Protein AF-A0A2W4HRE5-F1 (afdb_monomer_lite)

Sequence (353 aa):
MSEAAKERLEEARAALARGDTQQAIVELSAAIELEPSIDALLIRAEAVFSTGNVDEALSDVDKAEGLYDADPKSSSILWERIDDARNRYNLAKNPDPGPPIKQTISVLLPIQLSDPADIFIRVNKRRELQSDGKTLLRKHGTVIYDMEILDRNPVWADSIIELTRGTRANFHADFVRNHTQFFHLQAPNKEFVQQTRNQYEVASQLLHTLDPLMRAVNAPIALFRNSNQVNACEEIFNCAAEETPANVCAAFCKIYNDEENACLFSVGMHALGYADAQIPYELLPVEVAHDVLYEFHEFQCLALTWNIGDSMQFSSKISNQTYLLNLYHCGRFETPGEARFNQFGLWIFEGPA

Structure (mmCIF, N/CA/C/O backbone):
data_AF-A0A2W4HRE5-F1
#
_entry.id   AF-A0A2W4HRE5-F1
#
loop_
_atom_site.group_PDB
_atom_site.id
_atom_site.type_symbol
_atom_site.label_atom_id
_atom_site.label_alt_id
_atom_site.label_comp_id
_atom_site.label_asym_id
_atom_site.label_entity_id
_atom_site.label_seq_id
_atom_site.pdbx_PDB_ins_code
_atom_site.Cartn_x
_atom_site.Cartn_y
_atom_site.Cartn_z
_atom_site.occupancy
_atom_site.B_iso_or_equiv
_atom_site.auth_seq_id
_atom_site.auth_comp_id
_atom_site.auth_asym_id
_atom_site.auth_atom_id
_atom_site.pdbx_PDB_model_num
ATOM 1 N N . MET A 1 1 ? -23.713 -5.017 38.396 1.00 76.94 1 MET A N 1
ATOM 2 C CA . MET A 1 1 ? -24.752 -5.603 37.531 1.00 76.94 1 MET A CA 1
ATOM 3 C C . MET A 1 1 ? -25.717 -6.437 38.351 1.00 76.94 1 MET A C 1
ATOM 5 O O . MET A 1 1 ? -25.279 -7.355 39.045 1.00 76.94 1 MET A O 1
ATOM 9 N N . SER A 1 2 ? -27.006 -6.116 38.261 1.00 90.81 2 SER A N 1
ATOM 10 C CA . SER A 1 2 ? -28.135 -6.890 38.767 1.00 90.81 2 SER A CA 1
ATOM 11 C C . SER A 1 2 ? -28.205 -8.256 38.081 1.00 90.81 2 SER A C 1
ATOM 13 O O . SER A 1 2 ? -27.709 -8.421 36.967 1.00 90.81 2 SER A O 1
ATOM 15 N N . GLU A 1 3 ? -28.820 -9.245 38.732 1.00 92.19 3 GLU A N 1
ATOM 16 C CA . GLU A 1 3 ? -28.947 -10.591 38.149 1.00 92.19 3 GLU A CA 1
ATOM 17 C C . GLU A 1 3 ? -29.719 -10.583 36.825 1.00 92.19 3 GLU A C 1
ATOM 19 O O . GLU A 1 3 ? -29.288 -11.215 35.868 1.00 92.19 3 GLU A O 1
ATOM 24 N N . ALA A 1 4 ? -30.772 -9.767 36.718 1.00 93.19 4 ALA A N 1
ATOM 25 C CA . ALA A 1 4 ? -31.509 -9.601 35.467 1.00 93.19 4 ALA A CA 1
ATOM 26 C C . ALA A 1 4 ? -30.632 -9.011 34.344 1.00 93.19 4 ALA A C 1
ATOM 28 O O . ALA A 1 4 ? -30.723 -9.445 33.200 1.00 93.19 4 ALA A O 1
ATOM 29 N N . ALA A 1 5 ? -29.752 -8.051 34.654 1.00 92.94 5 ALA A N 1
ATOM 30 C CA . ALA A 1 5 ? -28.838 -7.484 33.660 1.00 92.94 5 ALA A CA 1
ATOM 31 C C . ALA A 1 5 ? -27.760 -8.491 33.219 1.00 92.94 5 ALA A C 1
ATOM 33 O O . ALA A 1 5 ? -27.376 -8.510 32.051 1.00 92.94 5 ALA A O 1
ATOM 34 N N . LYS A 1 6 ? -27.275 -9.340 34.137 1.00 93.12 6 LYS A N 1
ATOM 35 C CA . LYS A 1 6 ? -26.313 -10.406 33.810 1.00 93.12 6 LYS A CA 1
ATOM 36 C C . LYS A 1 6 ? -26.931 -11.479 32.919 1.00 93.12 6 LYS A C 1
ATOM 38 O O . LYS A 1 6 ? -26.290 -11.890 31.963 1.00 93.12 6 LYS A O 1
ATOM 43 N N . GLU A 1 7 ? -28.160 -11.902 33.210 1.00 95.88 7 GLU A N 1
ATOM 44 C CA . GLU A 1 7 ? -28.880 -12.895 32.403 1.00 95.88 7 GLU A CA 1
ATOM 45 C C . GLU A 1 7 ? -28.999 -12.432 30.945 1.00 95.88 7 GLU A C 1
ATOM 47 O O . GLU A 1 7 ? -28.579 -13.139 30.032 1.00 95.88 7 GLU A O 1
ATOM 52 N N . ARG A 1 8 ? -29.429 -11.183 30.739 1.00 96.88 8 ARG A N 1
ATOM 53 C CA . ARG A 1 8 ? -29.509 -10.558 29.410 1.00 96.88 8 ARG A CA 1
ATOM 54 C C . ARG A 1 8 ? -28.154 -10.469 28.707 1.00 96.88 8 ARG A C 1
ATOM 56 O O . ARG A 1 8 ? -28.054 -10.717 27.507 1.00 96.88 8 ARG A O 1
ATOM 63 N N . LEU A 1 9 ? -27.090 -10.149 29.445 1.00 94.19 9 LEU A N 1
ATOM 64 C CA . LEU A 1 9 ? -25.735 -10.113 28.893 1.00 94.19 9 LEU A CA 1
ATOM 65 C C . LEU A 1 9 ? -25.267 -11.502 28.423 1.00 94.19 9 LEU A C 1
ATOM 67 O O . LEU A 1 9 ? -24.645 -11.613 27.366 1.00 94.19 9 LEU A O 1
ATOM 71 N N . GLU A 1 10 ? -25.572 -12.560 29.171 1.00 95.06 10 GLU A N 1
ATOM 72 C CA . GLU A 1 10 ? -25.239 -13.933 28.776 1.00 95.06 10 GLU A CA 1
ATOM 73 C C . GLU A 1 10 ? -26.065 -14.402 27.569 1.00 95.06 10 GLU A C 1
ATOM 75 O O . GLU A 1 10 ? -25.518 -15.002 26.639 1.00 95.06 10 GLU A O 1
ATOM 80 N N . GLU A 1 11 ? -27.356 -14.063 27.513 1.00 94.81 11 GLU A N 1
ATOM 81 C CA . GLU A 1 11 ? -28.208 -14.327 26.345 1.00 94.81 11 GLU A CA 1
ATOM 82 C C . GLU A 1 11 ? -27.676 -13.634 25.085 1.00 94.81 11 GLU A C 1
ATOM 84 O O . GLU A 1 11 ? -27.594 -14.258 24.020 1.00 94.81 11 GLU A O 1
ATOM 89 N N . ALA A 1 12 ? -27.228 -12.382 25.214 1.00 95.75 12 ALA A N 1
ATOM 90 C CA . ALA A 1 12 ? -26.581 -11.655 24.133 1.00 95.75 12 ALA A CA 1
ATOM 91 C C . ALA A 1 12 ? -25.300 -12.337 23.642 1.00 95.75 12 ALA A C 1
ATOM 93 O O . ALA A 1 12 ? -25.118 -12.517 22.437 1.00 95.75 12 ALA A O 1
ATOM 94 N N . ARG A 1 13 ? -24.409 -12.752 24.554 1.00 92.56 13 ARG A N 1
ATOM 95 C CA . ARG A 1 13 ? -23.177 -13.477 24.191 1.00 92.56 13 ARG A CA 1
ATOM 96 C C . ARG A 1 13 ? -23.498 -14.782 23.468 1.00 92.56 13 ARG A C 1
ATOM 98 O O . ARG A 1 13 ? -22.856 -15.107 22.470 1.00 92.56 13 ARG A O 1
ATOM 105 N N . ALA A 1 14 ? -24.518 -15.504 23.928 1.00 91.81 14 ALA A N 1
ATOM 106 C CA . ALA A 1 14 ? -24.975 -16.723 23.278 1.00 91.81 14 ALA A CA 1
ATOM 107 C C . ALA A 1 14 ? -25.557 -16.450 21.879 1.00 91.81 14 ALA A C 1
ATOM 109 O O . ALA A 1 14 ? -25.349 -17.253 20.969 1.00 91.81 14 ALA A O 1
ATOM 110 N N . ALA A 1 15 ? -26.264 -15.333 21.685 1.00 85.62 15 ALA A N 1
ATOM 111 C CA . ALA A 1 15 ? -26.749 -14.902 20.376 1.00 85.62 15 ALA A CA 1
ATOM 112 C C . ALA A 1 15 ? -25.595 -14.545 19.422 1.00 85.62 15 ALA A C 1
ATOM 114 O O . ALA A 1 15 ? -25.569 -15.052 18.299 1.00 85.62 15 ALA A O 1
ATOM 115 N N . LEU A 1 16 ? -24.584 -13.800 19.888 1.00 82.56 16 LEU A N 1
ATOM 116 C CA . LEU A 1 16 ? -23.369 -13.510 19.110 1.00 82.56 16 LEU A CA 1
ATOM 117 C C . LEU A 1 16 ? -22.625 -14.786 18.704 1.00 82.56 16 LEU A C 1
ATOM 119 O O . LEU A 1 16 ? -22.223 -14.918 17.552 1.00 82.56 16 LEU A O 1
ATOM 123 N N . ALA A 1 17 ? -22.505 -15.765 19.605 1.00 86.69 17 ALA A N 1
ATOM 124 C CA . ALA A 1 17 ? -21.879 -17.054 19.300 1.00 86.69 17 ALA A CA 1
ATOM 125 C C . ALA A 1 17 ? -22.632 -17.857 18.221 1.00 86.69 17 ALA A C 1
ATOM 127 O O . ALA A 1 17 ? -22.038 -18.695 17.545 1.00 86.69 17 ALA A O 1
ATOM 128 N N . ARG A 1 18 ? -23.935 -17.599 18.042 1.00 88.44 18 ARG A N 1
ATOM 129 C CA . ARG A 1 18 ? -24.757 -18.170 16.961 1.00 88.44 18 ARG A CA 1
ATOM 130 C C . ARG A 1 18 ? -24.755 -17.322 15.682 1.00 88.44 18 ARG A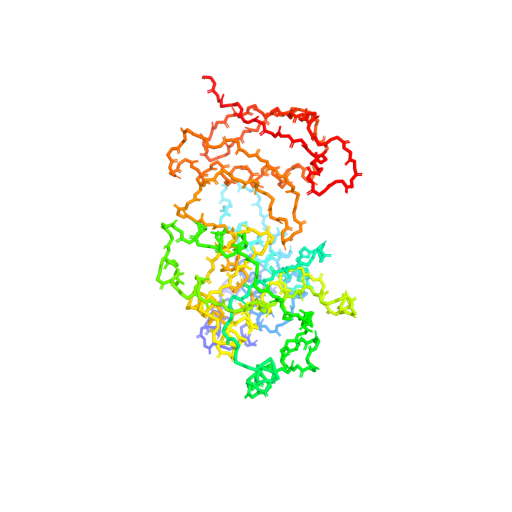 C 1
ATOM 132 O O . ARG A 1 18 ? -25.369 -17.737 14.704 1.00 88.44 18 ARG A O 1
ATOM 139 N N . GLY A 1 19 ? -24.095 -16.163 15.682 1.00 84.31 19 GL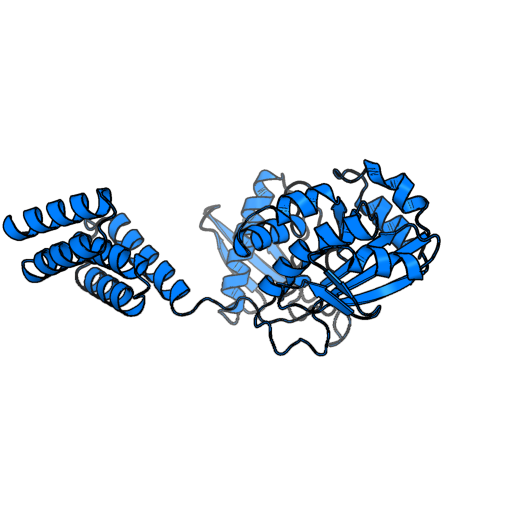Y A N 1
ATOM 140 C CA . GLY A 1 19 ? -24.123 -15.195 14.582 1.00 84.31 19 GLY A CA 1
ATOM 141 C C . GLY A 1 19 ? -25.421 -14.385 14.491 1.00 84.31 19 GLY A C 1
ATOM 142 O O . GLY A 1 19 ? -25.656 -13.723 13.485 1.00 84.31 19 GLY A O 1
ATOM 143 N N . ASP A 1 20 ? -26.274 -14.430 15.518 1.00 91.75 20 ASP A N 1
ATOM 144 C CA . ASP A 1 20 ? -27.523 -13.668 15.570 1.00 91.75 20 ASP A CA 1
ATOM 145 C C . ASP A 1 20 ? -27.273 -12.274 16.163 1.00 91.75 20 ASP A C 1
ATOM 147 O O . ASP A 1 20 ? -27.604 -11.973 17.314 1.00 91.75 20 ASP A O 1
ATOM 151 N N . THR A 1 21 ? -26.616 -11.426 15.370 1.00 86.31 21 THR A N 1
ATOM 152 C CA . THR A 1 21 ? -26.215 -10.072 15.777 1.00 86.31 21 THR A CA 1
ATOM 153 C C . THR A 1 21 ? -27.416 -9.206 16.164 1.00 86.31 21 THR A C 1
ATOM 155 O O . THR A 1 21 ? -27.324 -8.418 17.102 1.00 86.31 21 THR A O 1
ATOM 158 N N . GLN A 1 22 ? -28.564 -9.366 15.498 1.00 93.75 22 GLN A N 1
ATOM 159 C CA . GLN A 1 22 ? -29.746 -8.553 15.787 1.00 93.75 22 GLN A CA 1
ATOM 160 C C . GLN A 1 22 ? -30.359 -8.913 17.143 1.00 93.75 22 GLN A C 1
ATOM 162 O O . GLN A 1 22 ? -30.666 -8.010 17.924 1.00 93.75 22 GLN A O 1
ATOM 167 N N . GLN A 1 23 ? -30.495 -10.209 17.452 1.00 92.88 23 GLN A N 1
ATOM 168 C CA . GLN A 1 23 ? -30.954 -10.635 18.774 1.00 92.88 23 GLN A CA 1
ATOM 169 C C . GLN A 1 23 ? -29.965 -10.206 19.860 1.00 92.88 23 GLN A C 1
ATOM 171 O O . GLN A 1 23 ? -30.381 -9.734 20.916 1.00 92.88 23 GLN A O 1
ATOM 176 N N . ALA A 1 24 ? -28.659 -10.301 19.596 1.00 95.81 24 ALA A N 1
ATOM 177 C CA . ALA A 1 24 ? -27.647 -9.839 20.538 1.00 95.81 24 ALA A CA 1
ATOM 178 C C . ALA A 1 24 ? -27.799 -8.350 20.879 1.00 95.81 24 ALA A C 1
ATOM 180 O O . ALA A 1 24 ? -27.762 -7.993 22.052 1.00 95.81 24 ALA A O 1
ATOM 181 N N . ILE A 1 25 ? -28.021 -7.482 19.884 1.00 97.56 25 ILE A N 1
ATOM 182 C CA . ILE A 1 25 ? -28.236 -6.042 20.104 1.00 97.56 25 ILE A CA 1
ATOM 183 C C . ILE A 1 25 ? -29.472 -5.791 20.980 1.00 97.56 25 ILE A C 1
ATOM 185 O O . ILE A 1 25 ? -29.431 -4.916 21.850 1.00 97.56 25 ILE A O 1
ATOM 189 N N . VAL A 1 26 ? -30.553 -6.558 20.787 1.00 97.62 26 VAL A N 1
ATOM 190 C CA . VAL A 1 26 ? -31.774 -6.460 21.607 1.00 97.62 26 VAL A CA 1
ATOM 191 C C . VAL A 1 26 ? -31.473 -6.803 23.064 1.00 97.62 26 VAL A C 1
ATOM 193 O O . VAL A 1 26 ? -31.770 -6.002 23.952 1.00 97.62 26 VAL A O 1
ATOM 196 N N . GLU A 1 27 ? -30.833 -7.945 23.315 1.00 97.69 27 GLU A N 1
ATOM 197 C CA . GLU A 1 27 ? -30.520 -8.376 24.681 1.00 97.69 27 GLU A CA 1
ATOM 198 C C . GLU A 1 27 ? -29.497 -7.457 25.364 1.00 97.69 27 GLU A C 1
ATOM 200 O O . GLU A 1 27 ? -29.646 -7.123 26.539 1.00 97.69 27 GLU A O 1
ATOM 205 N N . LEU A 1 28 ? -28.503 -6.950 24.625 1.00 97.75 28 LEU A N 1
ATOM 206 C CA . LEU A 1 28 ? -27.542 -5.969 25.143 1.00 97.75 28 LEU A CA 1
ATOM 207 C C . LEU A 1 28 ? -28.220 -4.655 25.510 1.00 97.75 28 LEU A C 1
ATOM 209 O O . LEU A 1 28 ? -27.901 -4.071 26.541 1.00 97.75 28 LEU A O 1
ATOM 213 N N . SER A 1 29 ? -29.168 -4.196 24.694 1.00 98.00 29 SER A N 1
ATOM 214 C CA . SER A 1 29 ? -29.931 -2.981 24.987 1.00 98.00 29 SER A CA 1
ATOM 215 C C . SER A 1 29 ? -30.748 -3.142 26.265 1.00 98.00 29 SER A C 1
ATOM 217 O O . SER A 1 29 ? -30.684 -2.270 27.128 1.00 98.00 29 SER A O 1
ATOM 219 N N . ALA A 1 30 ? -31.413 -4.288 26.445 1.00 97.25 30 ALA A N 1
ATOM 220 C CA . ALA A 1 30 ? -32.120 -4.604 27.684 1.00 97.25 30 ALA A CA 1
ATOM 221 C C . ALA A 1 30 ? -31.168 -4.685 28.895 1.00 97.25 30 ALA A C 1
ATOM 223 O O . ALA A 1 30 ? -31.484 -4.167 29.966 1.00 97.25 30 ALA A O 1
ATOM 224 N N . ALA A 1 31 ? -29.982 -5.285 28.737 1.00 97.44 31 ALA A N 1
ATOM 225 C CA . ALA A 1 31 ? -28.971 -5.341 29.794 1.00 97.44 31 ALA A CA 1
ATOM 226 C C . ALA A 1 31 ? -28.494 -3.938 30.212 1.00 97.44 31 ALA A C 1
ATOM 228 O O . ALA A 1 31 ? -28.406 -3.652 31.406 1.00 97.44 31 ALA A O 1
ATOM 229 N N . ILE A 1 32 ? -28.231 -3.059 29.238 1.00 97.44 32 ILE A N 1
ATOM 230 C CA . ILE A 1 32 ? -27.789 -1.673 29.455 1.00 97.44 32 ILE A CA 1
ATOM 231 C C . ILE A 1 32 ? -28.894 -0.830 30.105 1.00 97.44 32 ILE A C 1
ATOM 233 O O . ILE A 1 32 ? -28.592 -0.025 30.981 1.00 97.44 32 ILE A O 1
ATOM 237 N N . GLU A 1 33 ? -30.161 -1.007 29.714 1.00 96.81 33 GLU A N 1
ATOM 238 C CA . GLU A 1 33 ? -31.301 -0.318 30.340 1.00 96.81 33 GLU A CA 1
ATOM 239 C C . GLU A 1 33 ? -31.484 -0.706 31.812 1.00 96.81 33 GLU A C 1
ATOM 241 O O . GLU A 1 33 ? -31.824 0.143 32.637 1.00 96.81 33 GLU A O 1
ATOM 246 N N . LEU A 1 34 ? -31.248 -1.979 32.148 1.00 96.81 34 LEU A N 1
ATOM 247 C CA . LEU A 1 34 ? -31.323 -2.473 33.523 1.00 96.81 34 LEU A CA 1
ATOM 248 C C . LEU A 1 34 ? -30.155 -1.970 34.373 1.00 96.81 34 LEU A C 1
ATOM 250 O O . LEU A 1 34 ? -30.364 -1.475 35.481 1.00 96.81 34 LEU A O 1
ATOM 254 N N . GLU A 1 35 ? -28.927 -2.138 33.886 1.00 95.19 35 GLU A N 1
ATOM 255 C CA . GLU A 1 35 ? -27.733 -1.596 34.523 1.00 95.19 35 GLU A CA 1
ATOM 256 C C . GLU A 1 35 ? -26.598 -1.434 33.499 1.00 95.19 35 GLU A C 1
ATOM 258 O O . GLU A 1 35 ? -26.015 -2.435 33.063 1.00 95.19 35 GLU A O 1
ATOM 263 N N . PRO A 1 36 ? -26.229 -0.190 33.142 1.00 94.69 36 PRO A N 1
ATOM 264 C CA . PRO A 1 36 ? -25.113 0.063 32.245 1.00 94.69 36 PRO A CA 1
ATOM 265 C C . PRO A 1 36 ? -23.808 -0.519 32.794 1.00 94.69 36 PRO A C 1
ATOM 267 O O . PRO A 1 36 ? -23.468 -0.345 33.964 1.00 94.69 36 PRO A O 1
ATOM 270 N N . SER A 1 37 ? -23.045 -1.181 31.930 1.00 93.50 37 SER A N 1
ATOM 271 C CA . SER A 1 37 ? -21.691 -1.632 32.241 1.00 93.50 37 SER A CA 1
ATOM 272 C C . SER A 1 37 ? -20.786 -1.435 31.036 1.00 93.50 37 SER A C 1
ATOM 274 O O . SER A 1 37 ? -21.246 -1.516 29.895 1.00 93.50 37 SER A O 1
ATOM 276 N N . ILE A 1 38 ? -19.494 -1.214 31.293 1.00 92.44 38 ILE A N 1
ATOM 277 C CA . ILE A 1 38 ? -18.471 -1.081 30.246 1.00 92.44 38 ILE A CA 1
ATOM 278 C C . ILE A 1 38 ? -18.518 -2.290 29.305 1.00 92.44 38 ILE A C 1
ATOM 280 O O . ILE A 1 38 ? -18.512 -2.131 28.090 1.00 92.44 38 ILE A O 1
ATOM 284 N N . ASP A 1 39 ? -18.640 -3.500 29.854 1.00 91.56 39 ASP A N 1
ATOM 285 C CA . ASP A 1 39 ? -18.677 -4.726 29.058 1.00 91.56 39 ASP A CA 1
ATOM 286 C C . ASP A 1 39 ? -19.904 -4.803 28.143 1.00 91.56 39 ASP A C 1
ATOM 288 O O . ASP A 1 39 ? -19.751 -5.071 26.954 1.00 91.56 39 ASP A O 1
ATOM 292 N N . ALA A 1 40 ? -21.110 -4.540 28.660 1.00 93.62 40 ALA A N 1
ATOM 293 C CA . ALA A 1 40 ? -22.323 -4.571 27.842 1.00 93.62 40 ALA A CA 1
ATOM 294 C C . ALA A 1 40 ? -22.295 -3.497 26.741 1.00 93.62 40 ALA A C 1
ATOM 296 O O . ALA A 1 40 ? -22.679 -3.774 25.605 1.00 93.62 40 ALA A O 1
ATOM 297 N N . LEU A 1 41 ? -21.792 -2.300 27.059 1.00 97.31 41 LEU A N 1
ATOM 298 C CA . LEU A 1 41 ? -21.645 -1.201 26.104 1.00 97.31 41 LEU A CA 1
ATOM 299 C C . LEU A 1 41 ? -20.640 -1.532 24.998 1.00 97.31 41 LEU A C 1
ATOM 301 O O . LEU A 1 41 ? -20.973 -1.381 23.829 1.00 97.31 41 LEU A O 1
ATOM 305 N N . LEU A 1 42 ? -19.455 -2.051 25.335 1.00 94.31 42 LEU A N 1
ATOM 306 C CA . LEU A 1 42 ? -18.446 -2.420 24.336 1.00 94.31 42 LEU A CA 1
ATOM 307 C C . LEU A 1 42 ? -18.892 -3.592 23.454 1.00 94.31 42 LEU A C 1
ATOM 309 O O . LEU A 1 42 ? -18.640 -3.589 22.252 1.00 94.31 42 LEU A O 1
ATOM 313 N N . ILE A 1 43 ? -19.578 -4.589 24.020 1.00 94.00 43 ILE A N 1
ATOM 314 C CA . ILE A 1 43 ? -20.100 -5.719 23.236 1.00 94.00 43 ILE A CA 1
ATOM 315 C C . ILE A 1 43 ? -21.202 -5.243 22.285 1.00 94.00 43 ILE A C 1
ATOM 317 O O . ILE A 1 43 ? -21.259 -5.699 21.142 1.00 94.00 43 ILE A O 1
ATOM 321 N N . ARG A 1 44 ? -22.056 -4.307 22.722 1.00 97.00 44 ARG A N 1
ATOM 322 C CA . ARG A 1 44 ? -23.074 -3.723 21.844 1.00 97.00 44 ARG A CA 1
ATOM 323 C C . ARG A 1 44 ? -22.453 -2.853 20.769 1.00 97.00 44 ARG A C 1
ATOM 325 O O . ARG A 1 44 ? -22.854 -2.987 19.620 1.00 97.00 44 ARG A O 1
ATOM 332 N N . ALA A 1 45 ? -21.456 -2.045 21.114 1.00 95.69 45 ALA A N 1
ATOM 333 C CA . ALA A 1 45 ? -20.726 -1.235 20.154 1.00 95.69 45 ALA A CA 1
ATOM 334 C C . ALA A 1 45 ? -20.132 -2.100 19.031 1.00 95.69 45 ALA A C 1
ATOM 336 O O . ALA A 1 45 ? -20.329 -1.792 17.860 1.00 95.69 45 ALA A O 1
ATOM 337 N N . GLU A 1 46 ? -19.523 -3.242 19.365 1.00 89.56 46 GLU A N 1
ATOM 338 C CA . GLU A 1 46 ? -18.991 -4.185 18.373 1.00 89.56 46 GLU A CA 1
ATOM 339 C C . GLU A 1 46 ? -20.098 -4.819 17.513 1.00 89.56 46 GLU A C 1
ATOM 341 O O . GLU A 1 46 ? -19.990 -4.878 16.286 1.00 89.56 46 GLU A O 1
ATOM 346 N N . ALA A 1 47 ? -21.198 -5.256 18.138 1.00 85.50 47 ALA A N 1
ATOM 347 C CA . ALA A 1 47 ? -22.332 -5.840 17.426 1.00 85.50 47 ALA A CA 1
ATOM 348 C C . ALA A 1 47 ? -22.963 -4.832 16.449 1.00 85.50 47 ALA A C 1
ATOM 350 O O . ALA A 1 47 ? -23.174 -5.149 15.280 1.00 85.50 47 ALA A O 1
ATOM 351 N N . VAL A 1 48 ? -23.200 -3.600 16.895 1.00 92.00 48 VAL A N 1
ATOM 352 C CA . VAL A 1 48 ? -23.754 -2.503 16.092 1.00 92.00 48 VAL A CA 1
ATOM 353 C C . VAL A 1 48 ? -22.783 -2.086 14.984 1.00 92.00 48 VAL A C 1
ATOM 355 O O . VAL A 1 48 ? -23.202 -1.929 13.833 1.00 92.00 48 VAL A O 1
ATOM 358 N N . PHE A 1 49 ? -21.484 -1.996 15.278 1.00 87.81 49 PHE A N 1
ATOM 359 C CA . PHE A 1 49 ? -20.447 -1.719 14.285 1.00 87.81 49 PHE A CA 1
ATOM 360 C C . PHE A 1 49 ? -20.459 -2.745 13.146 1.00 87.81 49 PHE A C 1
ATOM 362 O O . PHE A 1 49 ? -20.431 -2.362 11.976 1.00 87.81 49 PHE A O 1
ATOM 369 N N . SER A 1 50 ? -20.613 -4.037 13.464 1.00 83.56 50 SER A N 1
ATOM 370 C CA . SER A 1 50 ? -20.695 -5.108 12.458 1.00 83.56 50 SER A CA 1
ATOM 371 C C . SER A 1 50 ? -21.910 -4.998 11.521 1.00 83.56 50 SER A C 1
ATOM 373 O O . SER A 1 50 ? -21.902 -5.566 10.430 1.00 83.56 50 SER A O 1
ATOM 375 N N . THR A 1 51 ? -22.935 -4.225 11.905 1.00 82.06 51 THR A N 1
ATOM 376 C CA . THR A 1 51 ? -24.103 -3.913 11.059 1.00 82.06 51 THR A CA 1
ATOM 377 C C . THR A 1 51 ? -23.925 -2.649 10.207 1.00 82.06 51 THR A C 1
ATOM 379 O O . THR A 1 51 ? -24.815 -2.304 9.433 1.00 82.06 51 THR A O 1
ATOM 382 N N . GLY A 1 52 ? -22.784 -1.960 10.324 1.00 82.56 52 GLY A N 1
ATOM 383 C CA . GLY A 1 52 ? -22.461 -0.732 9.589 1.00 82.56 52 GLY A CA 1
ATOM 384 C C . GLY A 1 52 ? -22.901 0.570 10.271 1.00 82.56 52 GLY A C 1
ATOM 385 O O . GLY A 1 52 ? -22.648 1.649 9.737 1.00 82.56 52 GLY A O 1
ATOM 386 N N . ASN A 1 53 ? -23.518 0.505 11.454 1.00 91.25 53 ASN A N 1
ATOM 387 C CA . ASN A 1 53 ? -23.987 1.679 12.199 1.00 91.25 53 ASN A CA 1
ATOM 388 C C . ASN A 1 53 ? -22.873 2.279 13.078 1.00 91.25 53 ASN A C 1
ATOM 390 O O . ASN A 1 53 ? -22.902 2.209 14.305 1.00 91.25 53 ASN A O 1
ATOM 394 N N . VAL A 1 54 ? -21.865 2.878 12.442 1.00 88.56 54 VAL A N 1
ATOM 395 C CA . VAL A 1 54 ? -20.645 3.362 13.121 1.00 88.56 54 VAL A CA 1
ATOM 396 C C . VAL A 1 54 ? -20.921 4.461 14.159 1.00 88.56 54 VAL A C 1
ATOM 398 O O . VAL A 1 54 ? -20.296 4.479 15.217 1.00 88.56 54 VAL A O 1
ATOM 401 N N . ASP A 1 55 ? -21.874 5.360 13.897 1.00 94.56 55 ASP A N 1
ATOM 402 C CA . ASP A 1 55 ? -22.226 6.445 14.826 1.00 94.56 55 ASP A CA 1
ATOM 403 C C . ASP A 1 55 ? -22.808 5.931 16.146 1.00 94.56 55 ASP A C 1
ATOM 405 O O . ASP A 1 55 ? -22.491 6.443 17.220 1.00 94.56 55 ASP A O 1
ATOM 409 N N . GLU A 1 56 ? -23.647 4.901 16.070 1.00 93.88 56 GLU A N 1
ATOM 410 C CA . GLU A 1 56 ? -24.253 4.290 17.249 1.00 93.88 56 GLU A CA 1
ATOM 411 C C . GLU A 1 56 ? -23.217 3.478 18.039 1.00 93.88 56 GLU A C 1
ATOM 413 O O . GLU A 1 56 ? -23.178 3.571 19.266 1.00 93.88 56 GLU A O 1
ATOM 418 N N . ALA A 1 57 ? -22.303 2.787 17.348 1.00 95.06 57 ALA A N 1
ATOM 419 C CA . ALA A 1 57 ? -21.175 2.112 17.986 1.00 95.06 57 ALA A CA 1
ATOM 420 C C . ALA A 1 57 ? -20.270 3.091 18.758 1.00 95.06 57 ALA A C 1
ATOM 422 O O . ALA A 1 57 ? -19.955 2.849 19.922 1.00 95.06 57 ALA A O 1
ATOM 423 N N . LEU A 1 58 ? -19.908 4.233 18.159 1.00 95.12 58 LEU A N 1
ATOM 424 C CA . LEU A 1 58 ? -19.137 5.284 18.841 1.00 95.12 58 LEU A CA 1
ATOM 425 C C . LEU A 1 58 ? -19.882 5.857 20.052 1.00 95.12 58 LEU A C 1
ATOM 427 O O . LEU A 1 58 ? -19.270 6.058 21.098 1.00 95.12 58 LEU A O 1
ATOM 431 N N . SER A 1 59 ? -21.201 6.050 19.951 1.00 97.00 59 SER A N 1
ATOM 432 C CA . SER A 1 59 ? -22.006 6.520 21.085 1.00 97.00 59 SER A CA 1
ATOM 433 C C . SER A 1 59 ? -21.930 5.576 22.288 1.00 97.00 59 SER A C 1
ATOM 435 O O . SER A 1 59 ? -21.944 6.032 23.432 1.00 97.00 59 SER A O 1
ATOM 437 N N . ASP A 1 60 ? -21.850 4.268 22.056 1.00 97.62 60 ASP A N 1
ATOM 438 C CA . ASP A 1 60 ? -21.717 3.288 23.131 1.00 97.62 60 ASP A CA 1
ATOM 439 C C . ASP A 1 60 ? -20.306 3.227 23.714 1.00 97.62 60 ASP A C 1
ATOM 441 O O . ASP A 1 60 ? -20.168 3.066 24.928 1.00 97.62 60 ASP A O 1
ATOM 445 N N . VAL A 1 61 ? -19.274 3.447 22.896 1.00 95.06 61 VAL A N 1
ATOM 446 C CA . VAL A 1 61 ? -17.897 3.627 23.382 1.00 95.06 61 VAL A CA 1
ATOM 447 C C . VAL A 1 61 ? -17.785 4.871 24.271 1.00 95.06 61 VAL A C 1
ATOM 449 O O . VAL A 1 61 ? -17.188 4.798 25.342 1.00 95.06 61 VAL A O 1
ATOM 452 N N . ASP A 1 62 ? -18.430 5.981 23.903 1.00 96.50 62 ASP A N 1
ATOM 453 C CA . ASP A 1 62 ? -18.441 7.211 24.710 1.00 96.50 62 ASP A CA 1
ATOM 454 C C . ASP A 1 62 ? -19.146 7.013 26.060 1.00 96.50 62 ASP A C 1
ATOM 456 O O . ASP A 1 62 ? -18.692 7.500 27.097 1.00 96.50 62 ASP A O 1
ATOM 460 N N . LYS A 1 63 ? -20.241 6.245 26.081 1.00 96.12 63 LYS A N 1
ATOM 461 C CA . LYS A 1 63 ? -20.890 5.849 27.340 1.00 96.12 63 LYS A CA 1
ATOM 462 C C . LYS A 1 63 ? -19.996 4.931 28.171 1.00 96.12 63 LYS A C 1
ATOM 464 O O . LYS A 1 63 ? -19.994 5.057 29.392 1.00 96.12 63 LYS A O 1
ATOM 469 N N . ALA A 1 64 ? -19.264 4.010 27.539 1.00 94.44 64 ALA A N 1
ATOM 470 C CA . ALA A 1 64 ? -18.358 3.099 28.235 1.00 94.44 64 ALA A CA 1
ATOM 471 C C . ALA A 1 64 ? -17.206 3.866 28.900 1.00 94.44 64 ALA A C 1
ATOM 473 O O . ALA A 1 64 ? -16.903 3.611 30.063 1.00 94.44 64 ALA A O 1
ATOM 474 N N . GLU A 1 65 ? -16.635 4.855 28.208 1.00 93.31 65 GLU A N 1
ATOM 475 C CA . GLU A 1 65 ? -15.666 5.789 28.789 1.00 93.31 65 GLU A CA 1
ATOM 476 C C . GLU A 1 65 ? -16.269 6.590 29.947 1.00 93.31 65 GLU A C 1
ATOM 478 O O . GLU A 1 65 ? -15.639 6.722 30.989 1.00 93.31 65 GLU A O 1
ATOM 483 N N . GLY A 1 66 ? -17.509 7.070 29.818 1.00 91.94 66 GLY A N 1
ATOM 484 C CA . GLY A 1 66 ? -18.184 7.788 30.903 1.00 91.94 66 GLY A CA 1
ATOM 485 C C . GLY A 1 66 ? -18.392 6.958 32.179 1.00 91.94 66 GLY A C 1
ATOM 486 O O . GLY A 1 66 ? -18.541 7.531 33.257 1.00 91.94 66 GLY A O 1
ATOM 487 N N . LEU A 1 67 ? -18.398 5.623 32.074 1.00 89.81 67 LEU A N 1
ATOM 488 C CA . LEU A 1 67 ? -18.448 4.696 33.214 1.00 89.81 67 LEU A CA 1
ATOM 489 C C . LEU A 1 67 ? -17.061 4.280 33.722 1.00 89.81 67 LEU A C 1
ATOM 491 O O . LEU A 1 67 ? -16.972 3.622 34.760 1.00 89.81 67 LEU A O 1
ATOM 495 N N . TYR A 1 68 ? -15.995 4.607 32.994 1.00 85.88 68 TYR A N 1
ATOM 496 C CA . TYR A 1 68 ? -14.636 4.261 33.374 1.00 85.88 68 TYR A CA 1
ATOM 497 C C . TYR A 1 68 ? -14.159 5.172 34.509 1.00 85.88 68 TYR A C 1
ATOM 499 O O . TYR A 1 68 ? -13.991 6.378 34.337 1.00 85.88 68 TYR A O 1
ATOM 507 N N . ASP A 1 69 ? -13.926 4.581 35.680 1.00 78.81 69 ASP A N 1
ATOM 508 C CA . ASP A 1 69 ? -13.251 5.254 36.788 1.00 78.81 69 ASP A CA 1
ATOM 509 C C . ASP A 1 69 ? -11.742 5.001 36.685 1.00 78.81 69 ASP A C 1
ATOM 511 O O . ASP A 1 69 ? -11.307 3.855 36.556 1.00 78.81 69 ASP A O 1
ATOM 515 N N . ALA A 1 70 ? -10.943 6.066 36.750 1.00 62.31 70 ALA A N 1
ATOM 516 C CA . ALA A 1 70 ? -9.484 6.033 36.627 1.00 62.31 70 ALA A CA 1
ATOM 517 C C . ALA A 1 70 ? -8.774 5.608 37.933 1.00 62.31 70 ALA A C 1
ATOM 519 O O . ALA A 1 70 ? -7.602 5.930 38.144 1.00 62.31 70 ALA A O 1
ATOM 520 N N . ASP A 1 71 ? -9.475 4.904 38.828 1.00 58.88 71 ASP A N 1
ATOM 521 C CA . ASP A 1 71 ? -8.896 4.283 40.022 1.00 58.88 71 ASP A CA 1
ATOM 522 C C . ASP A 1 71 ? -7.795 3.286 39.592 1.00 58.88 71 ASP A C 1
ATOM 524 O O . ASP A 1 71 ? -8.045 2.468 38.709 1.00 58.88 71 ASP A O 1
ATOM 528 N N . PRO A 1 72 ? -6.594 3.270 40.202 1.00 52.88 72 PRO A N 1
ATOM 529 C CA . PRO A 1 72 ? -5.512 2.334 39.859 1.00 52.88 72 PRO A CA 1
ATOM 530 C C . PRO A 1 72 ? -5.857 0.831 39.904 1.00 52.88 72 PRO A C 1
ATOM 532 O O . PRO A 1 72 ? -5.047 0.005 39.484 1.00 52.88 72 PRO A O 1
ATOM 535 N N . LYS A 1 73 ? -7.023 0.450 40.446 1.00 53.84 73 LYS A N 1
ATOM 536 C CA . LYS A 1 73 ? -7.577 -0.918 40.396 1.00 53.84 73 LYS A CA 1
ATOM 537 C C . LYS A 1 73 ? -8.440 -1.194 39.161 1.00 53.84 73 LYS A C 1
ATOM 539 O O . LYS A 1 73 ? -8.671 -2.362 38.844 1.00 53.84 73 LYS A O 1
ATOM 544 N N . SER A 1 74 ? -8.933 -0.152 38.501 1.00 54.38 74 SER A N 1
ATOM 545 C CA . SER A 1 74 ? -9.584 -0.228 37.200 1.00 54.38 74 SER A CA 1
ATOM 546 C C . SER A 1 74 ? -8.519 -0.620 36.178 1.00 54.38 74 SER A C 1
ATOM 548 O O . SER A 1 74 ? -7.476 0.018 36.051 1.00 54.38 74 SER A O 1
ATOM 550 N N . SER A 1 75 ? -8.712 -1.781 35.559 1.00 61.00 75 SER A N 1
ATOM 551 C CA . SER A 1 75 ? -7.681 -2.458 34.774 1.00 61.00 75 SER A CA 1
ATOM 552 C C . SER A 1 75 ? -7.277 -1.625 33.555 1.00 61.00 75 SER A C 1
ATOM 554 O O . SER A 1 75 ? -8.152 -1.227 32.786 1.00 61.00 75 SER A O 1
ATOM 556 N N . SER A 1 76 ? -5.969 -1.448 33.320 1.00 66.12 76 SER A N 1
ATOM 557 C CA . SER A 1 76 ? -5.419 -0.862 32.080 1.00 66.12 76 SER A CA 1
ATOM 558 C C . SER A 1 76 ? -6.026 -1.487 30.815 1.00 66.12 76 SER A C 1
ATOM 560 O O . SER A 1 76 ? -6.243 -0.802 29.824 1.00 66.12 76 SER A O 1
ATOM 562 N N . ILE A 1 77 ? -6.415 -2.762 30.904 1.00 73.06 77 ILE A N 1
ATOM 563 C CA . ILE A 1 77 ? -7.059 -3.547 29.847 1.00 73.06 77 ILE A CA 1
ATOM 564 C C . ILE A 1 77 ? -8.434 -2.981 29.451 1.00 73.06 77 ILE A C 1
ATOM 566 O O . ILE A 1 77 ? -8.825 -3.062 28.290 1.00 73.06 77 ILE A O 1
ATOM 570 N N . LEU A 1 78 ? -9.214 -2.429 30.390 1.00 78.56 78 LEU A N 1
ATOM 571 C CA . LEU A 1 78 ? -10.531 -1.859 30.070 1.00 78.56 78 LEU A CA 1
ATOM 572 C C . LEU A 1 78 ? -10.394 -0.547 29.302 1.00 78.56 78 LEU A C 1
ATOM 574 O O . LEU A 1 78 ? -11.122 -0.343 28.334 1.00 78.56 78 LEU A O 1
ATOM 578 N N . TRP A 1 79 ? -9.442 0.297 29.702 1.00 81.50 79 TRP A N 1
ATOM 579 C CA . TRP A 1 79 ? -9.116 1.506 28.955 1.00 81.50 79 TRP A CA 1
ATOM 580 C C . TRP A 1 79 ? -8.597 1.172 27.554 1.00 81.50 79 TRP A C 1
ATOM 582 O O . TRP A 1 79 ? -9.100 1.725 26.584 1.00 81.50 79 TRP A O 1
ATOM 592 N N . GLU A 1 80 ? -7.688 0.201 27.432 1.00 78.38 80 GLU A N 1
ATOM 593 C CA . GLU A 1 80 ? -7.194 -0.280 26.133 1.00 78.38 80 GLU A CA 1
ATOM 594 C C . GLU A 1 80 ? -8.334 -0.756 25.221 1.00 78.38 80 GLU A C 1
ATOM 596 O O . GLU A 1 80 ? -8.339 -0.445 24.036 1.00 78.38 80 GLU A O 1
ATOM 601 N N . ARG A 1 81 ? -9.343 -1.456 25.759 1.00 83.44 81 ARG A N 1
ATOM 602 C CA . ARG A 1 81 ? -10.515 -1.887 24.975 1.00 83.44 81 ARG A CA 1
ATOM 603 C C . ARG A 1 81 ? -11.400 -0.723 24.525 1.00 83.44 81 ARG A C 1
ATOM 605 O O . ARG A 1 81 ? -11.940 -0.778 23.423 1.00 83.44 81 ARG A O 1
ATOM 612 N N . ILE A 1 82 ? -11.590 0.286 25.377 1.00 85.12 82 ILE A N 1
ATOM 613 C CA . ILE A 1 82 ? -12.361 1.495 25.044 1.00 85.12 82 ILE A CA 1
ATOM 614 C C . ILE A 1 82 ? -11.632 2.289 23.954 1.00 85.12 82 ILE A C 1
ATOM 616 O O . ILE A 1 82 ? -12.248 2.658 22.954 1.00 85.12 82 ILE A O 1
ATOM 620 N N . ASP A 1 83 ? -10.327 2.503 24.122 1.00 81.62 83 ASP A N 1
ATOM 621 C CA . ASP A 1 83 ? -9.493 3.250 23.181 1.00 81.62 83 ASP A CA 1
ATOM 622 C C . ASP A 1 83 ? -9.356 2.522 21.833 1.00 81.62 83 ASP A C 1
ATOM 624 O O . ASP A 1 83 ? -9.562 3.130 20.783 1.00 81.62 83 ASP A O 1
ATOM 628 N N . ASP A 1 84 ? -9.129 1.202 21.836 1.00 73.44 84 ASP A N 1
ATOM 629 C CA . ASP A 1 84 ? -9.106 0.380 20.618 1.00 73.44 84 ASP A CA 1
ATOM 630 C C . ASP A 1 84 ? -10.427 0.476 19.841 1.00 73.44 84 ASP A C 1
ATOM 632 O O . ASP A 1 84 ? -10.428 0.787 18.648 1.00 73.44 84 ASP A O 1
ATOM 636 N N . ALA A 1 85 ? -11.563 0.268 20.515 1.00 73.94 85 ALA A N 1
ATOM 637 C CA . ALA A 1 85 ? -12.876 0.364 19.883 1.00 73.94 85 ALA A CA 1
ATOM 638 C C . ALA A 1 85 ? -13.114 1.767 19.300 1.00 73.94 85 ALA A C 1
ATOM 640 O O . ALA A 1 85 ? -13.527 1.901 18.146 1.00 73.94 85 ALA A O 1
ATOM 641 N N . ARG A 1 86 ? -12.782 2.823 20.055 1.00 86.50 86 ARG A N 1
ATOM 642 C CA . ARG A 1 86 ? -12.883 4.213 19.593 1.00 86.50 86 ARG A CA 1
ATOM 643 C C . ARG A 1 86 ? -12.050 4.456 18.342 1.00 86.50 86 ARG A C 1
ATOM 645 O O . ARG A 1 86 ? -12.558 5.031 17.379 1.00 86.50 86 ARG A O 1
ATOM 652 N N . ASN A 1 87 ? -10.793 4.028 18.350 1.00 67.44 87 ASN A N 1
ATOM 653 C CA . ASN A 1 87 ? -9.875 4.216 17.234 1.00 67.44 87 ASN A CA 1
ATOM 654 C C . ASN A 1 87 ? -10.363 3.461 15.991 1.00 67.44 87 ASN A C 1
ATOM 656 O O . ASN A 1 87 ? -10.465 4.064 14.919 1.00 67.44 87 ASN A O 1
ATOM 660 N N . ARG A 1 88 ? -10.767 2.189 16.133 1.00 77.06 88 ARG A N 1
ATOM 661 C CA . ARG A 1 88 ? -11.327 1.385 15.032 1.00 77.06 88 ARG A CA 1
ATOM 662 C C . ARG A 1 88 ? -12.564 2.033 14.413 1.00 77.06 88 ARG A C 1
ATOM 664 O O . ARG A 1 88 ? -12.665 2.123 13.189 1.00 77.06 88 ARG A O 1
ATOM 671 N N . TYR A 1 89 ? -13.500 2.507 15.229 1.00 83.88 89 TYR A N 1
ATOM 672 C CA . TYR A 1 89 ? -14.754 3.064 14.719 1.00 83.88 89 TYR A CA 1
ATOM 673 C C . TYR A 1 89 ? -14.575 4.481 14.160 1.00 83.88 89 TYR A C 1
ATOM 675 O O . TYR A 1 89 ? -15.173 4.808 13.136 1.00 83.88 89 TYR A O 1
ATOM 683 N N . ASN A 1 90 ? -13.709 5.311 14.751 1.00 75.81 90 ASN A N 1
ATOM 684 C CA . ASN A 1 90 ? -13.358 6.615 14.181 1.00 75.81 90 ASN A CA 1
ATOM 685 C C . ASN A 1 90 ? -12.658 6.474 12.828 1.00 75.81 90 ASN A C 1
ATOM 687 O O . ASN A 1 90 ? -12.975 7.234 11.914 1.00 75.81 90 ASN A O 1
ATOM 691 N N . LEU A 1 91 ? -11.783 5.474 12.675 1.00 60.34 91 LEU A N 1
ATOM 692 C CA . LEU A 1 91 ? -11.175 5.137 11.390 1.00 60.34 91 LEU A CA 1
ATOM 693 C C . LEU A 1 91 ? -12.225 4.667 10.376 1.00 60.34 91 LEU A C 1
ATOM 695 O O . LEU A 1 91 ? -12.157 5.028 9.213 1.00 60.34 91 LEU A O 1
ATOM 699 N N . ALA A 1 92 ? -13.232 3.897 10.783 1.00 69.12 92 ALA A N 1
ATOM 700 C CA . ALA A 1 92 ? -14.307 3.505 9.872 1.00 69.12 92 ALA A CA 1
ATOM 701 C C . ALA A 1 92 ? -15.222 4.681 9.475 1.00 69.12 92 ALA A C 1
ATOM 703 O O . ALA A 1 92 ? -15.701 4.739 8.343 1.00 69.12 92 ALA A O 1
ATOM 704 N N . LYS A 1 93 ? -15.468 5.620 10.398 1.00 79.06 93 LYS A N 1
ATOM 705 C CA . LYS A 1 93 ? -16.311 6.809 10.184 1.00 79.06 93 LYS A CA 1
ATOM 706 C C . LYS A 1 93 ? -15.630 7.849 9.302 1.00 79.06 93 LYS A C 1
ATOM 708 O O . LYS A 1 93 ? -16.254 8.428 8.418 1.00 79.06 93 LYS A O 1
ATOM 713 N N . ASN A 1 94 ? -14.353 8.080 9.564 1.00 66.19 94 ASN A N 1
ATOM 714 C CA . ASN A 1 94 ? -13.489 8.973 8.817 1.00 66.19 94 ASN A CA 1
ATOM 715 C C . ASN A 1 94 ? -12.269 8.153 8.402 1.00 66.19 94 ASN A C 1
ATOM 717 O O . ASN A 1 94 ? -11.235 8.271 9.064 1.00 66.19 94 ASN A O 1
ATOM 721 N N . PRO A 1 95 ? -12.381 7.300 7.362 1.00 57.06 95 PRO A N 1
ATOM 722 C CA . PRO A 1 95 ? -11.221 6.589 6.851 1.00 57.06 95 PRO A CA 1
ATOM 723 C C . PRO A 1 95 ? -10.178 7.641 6.549 1.00 57.06 95 PRO A C 1
ATOM 725 O O . PRO A 1 95 ? -10.434 8.543 5.744 1.00 57.06 95 PRO A O 1
ATOM 728 N N . ASP A 1 96 ? -9.056 7.569 7.273 1.00 50.81 96 ASP A N 1
ATOM 729 C CA . ASP A 1 96 ? -7.892 8.381 6.971 1.00 50.81 96 ASP A CA 1
ATOM 730 C C . ASP A 1 96 ? -7.693 8.220 5.469 1.00 50.81 96 ASP A C 1
ATOM 732 O O . ASP A 1 96 ? -7.532 7.082 5.004 1.00 50.81 96 ASP A O 1
ATOM 736 N N . PRO A 1 97 ? -7.810 9.305 4.678 1.00 53.59 97 PRO A N 1
ATOM 737 C CA . PRO A 1 97 ? -7.597 9.173 3.263 1.00 53.59 97 PRO A CA 1
ATOM 738 C C . PRO A 1 97 ? -6.217 8.567 3.049 1.00 53.59 97 PRO A C 1
ATOM 740 O O . PRO A 1 97 ? -6.083 7.854 2.087 1.00 53.59 97 PRO A O 1
ATOM 743 N N . GLY A 1 98 ? -5.238 8.717 3.938 1.00 51.50 98 GLY A N 1
ATOM 744 C CA . GLY A 1 98 ? -3.840 8.444 3.666 1.00 51.50 98 GLY A CA 1
ATOM 745 C C . GLY A 1 98 ? -3.176 9.724 3.156 1.00 51.50 98 GLY A C 1
ATOM 746 O O . GLY A 1 98 ? -3.851 10.728 2.898 1.00 51.50 98 GLY A O 1
ATOM 747 N N . PRO A 1 99 ? -1.844 9.735 3.000 1.00 50.41 99 PRO A N 1
ATOM 748 C CA . PRO A 1 99 ? -1.115 10.934 2.639 1.00 50.41 99 PRO A CA 1
ATOM 749 C C . PRO A 1 99 ? -1.603 11.450 1.281 1.00 50.41 99 PRO A C 1
ATOM 751 O O . PRO A 1 99 ? -1.841 10.649 0.370 1.00 50.41 99 PRO A O 1
ATOM 754 N N . PRO A 1 100 ? -1.745 12.777 1.112 1.00 55.97 100 PRO A N 1
ATOM 755 C CA . PRO A 1 100 ? -2.148 13.343 -0.165 1.00 55.97 100 PRO A CA 1
ATOM 756 C C . PRO A 1 100 ? -1.134 12.962 -1.243 1.00 55.97 100 PRO A C 1
ATOM 758 O O . PRO A 1 100 ? 0.050 12.763 -0.964 1.00 55.97 100 PRO A O 1
ATOM 761 N N . ILE A 1 101 ? -1.591 12.895 -2.490 1.00 63.72 101 ILE A N 1
ATOM 762 C CA . ILE A 1 101 ? -0.707 12.620 -3.622 1.00 63.72 101 ILE A CA 1
ATOM 763 C C . ILE A 1 101 ? 0.269 13.785 -3.759 1.00 63.72 101 ILE A C 1
ATOM 765 O O . ILE A 1 101 ? -0.121 14.893 -4.128 1.00 63.72 101 ILE A O 1
ATOM 769 N N . LYS A 1 102 ? 1.543 13.541 -3.457 1.00 59.66 102 LYS A N 1
ATOM 770 C CA . LYS A 1 102 ? 2.601 14.557 -3.558 1.00 59.66 102 LYS A CA 1
ATOM 771 C C . LYS A 1 102 ? 3.550 14.308 -4.720 1.00 59.66 102 LYS A C 1
ATOM 773 O O . LYS A 1 102 ? 4.270 15.224 -5.106 1.00 59.66 102 LYS A O 1
ATOM 778 N N . GLN A 1 103 ? 3.550 13.107 -5.301 1.00 64.81 103 GLN A N 1
ATOM 779 C CA . GLN A 1 103 ? 4.424 12.812 -6.432 1.00 64.81 103 GLN A CA 1
ATOM 780 C C . GLN A 1 103 ? 3.920 11.711 -7.351 1.00 64.81 103 GLN A C 1
ATOM 782 O O . GLN A 1 103 ? 2.972 10.984 -7.057 1.00 64.81 103 GLN A O 1
ATOM 787 N N . THR A 1 104 ? 4.685 11.535 -8.423 1.00 74.44 104 THR A N 1
ATOM 788 C CA . THR A 1 104 ? 4.559 10.402 -9.321 1.00 74.44 104 THR A CA 1
ATOM 789 C C . THR A 1 104 ? 5.477 9.250 -8.909 1.00 74.44 104 THR A C 1
ATOM 791 O O . THR A 1 104 ? 6.652 9.448 -8.588 1.00 74.44 104 THR A O 1
ATOM 794 N N . ILE A 1 105 ? 4.939 8.034 -8.940 1.00 76.38 105 ILE A N 1
ATOM 795 C CA . ILE A 1 105 ? 5.695 6.786 -8.870 1.00 76.38 105 ILE A CA 1
ATOM 796 C C . ILE A 1 105 ? 6.085 6.404 -10.295 1.00 76.38 105 ILE A C 1
ATOM 798 O O . ILE A 1 105 ? 5.246 6.402 -11.196 1.00 76.38 105 ILE A O 1
ATOM 802 N N . SER A 1 106 ? 7.363 6.101 -10.498 1.00 84.75 106 SER A N 1
ATOM 803 C CA . SER A 1 106 ? 7.960 5.859 -11.809 1.00 84.75 106 SER A CA 1
ATOM 804 C C . SER A 1 106 ? 8.635 4.490 -1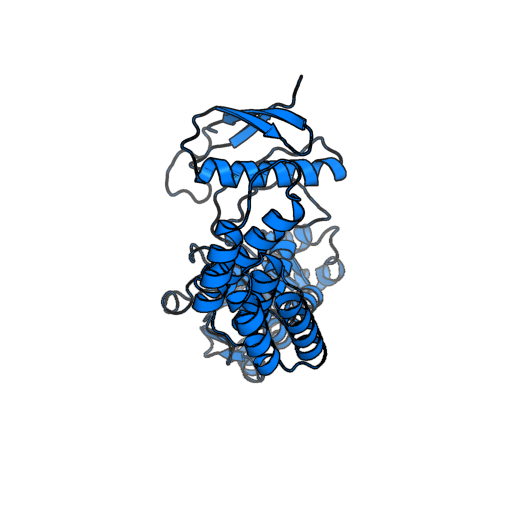1.840 1.00 84.75 106 SER A C 1
ATOM 806 O O . SER A 1 106 ? 9.540 4.226 -11.044 1.00 84.75 106 SER A O 1
ATOM 808 N N . VAL A 1 107 ? 8.201 3.625 -12.758 1.00 89.06 107 VAL A N 1
ATOM 809 C CA . VAL A 1 107 ? 8.663 2.236 -12.877 1.00 89.06 107 VAL A CA 1
ATOM 810 C C . VAL A 1 107 ? 9.237 1.983 -14.266 1.00 89.06 107 VAL A C 1
ATOM 812 O O . VAL A 1 107 ? 8.592 2.282 -15.269 1.00 89.06 107 VAL A O 1
ATOM 815 N N . LEU A 1 108 ? 10.440 1.414 -14.331 1.00 90.50 108 LEU A N 1
ATOM 816 C CA . LEU A 1 108 ? 11.063 0.945 -15.567 1.00 90.50 108 LEU A CA 1
ATOM 817 C C . LEU A 1 108 ? 11.065 -0.578 -15.609 1.00 90.50 108 LEU A C 1
ATOM 819 O O . LEU A 1 108 ? 11.561 -1.233 -14.694 1.00 90.50 108 LEU A O 1
ATOM 823 N N . LEU A 1 109 ? 10.564 -1.136 -16.704 1.00 94.38 109 LEU A N 1
ATOM 824 C CA . LEU A 1 109 ? 10.602 -2.565 -16.980 1.00 94.38 109 LEU A CA 1
ATOM 825 C C . LEU A 1 109 ? 11.553 -2.799 -18.159 1.00 94.38 109 LEU A C 1
ATOM 827 O O . LEU A 1 109 ? 11.247 -2.347 -19.266 1.00 94.38 109 LEU A O 1
ATOM 831 N N . PRO A 1 110 ? 12.704 -3.469 -17.984 1.00 93.44 110 PRO A N 1
ATOM 832 C CA . PRO A 1 110 ? 13.485 -3.915 -19.128 1.00 93.44 110 PRO A CA 1
ATOM 833 C C . PRO A 1 110 ? 12.654 -4.922 -19.927 1.00 93.44 110 PRO A C 1
ATOM 835 O O . PRO A 1 110 ? 12.088 -5.864 -19.368 1.00 93.44 110 PRO A O 1
ATOM 838 N N . ILE A 1 111 ? 12.572 -4.716 -21.238 1.00 93.94 111 ILE A N 1
ATOM 839 C CA . ILE A 1 111 ? 11.777 -5.541 -22.148 1.00 93.94 111 ILE A CA 1
ATOM 840 C C . ILE A 1 111 ? 12.577 -5.915 -23.392 1.00 93.94 111 ILE A C 1
ATOM 842 O O . ILE A 1 111 ? 13.472 -5.195 -23.843 1.00 93.94 111 ILE A O 1
ATOM 846 N N . GLN A 1 112 ? 12.201 -7.051 -23.972 1.00 91.00 112 GLN A N 1
ATOM 847 C CA . GLN A 1 112 ? 12.651 -7.467 -25.292 1.00 91.00 112 GLN A CA 1
ATOM 848 C C . GLN A 1 112 ? 11.536 -7.174 -26.300 1.00 91.00 112 GLN A C 1
ATOM 850 O O . GLN A 1 112 ? 10.466 -7.788 -26.242 1.00 91.00 112 GLN A O 1
ATOM 855 N N . LEU A 1 113 ? 11.774 -6.254 -27.233 1.00 83.75 113 LEU A N 1
ATOM 856 C CA . LEU A 1 113 ? 10.852 -5.974 -28.333 1.00 83.75 113 LEU A CA 1
ATOM 857 C C . LEU A 1 113 ? 11.449 -6.432 -29.654 1.00 83.75 113 LEU A C 1
ATOM 859 O O . LEU A 1 113 ? 12.547 -6.040 -30.037 1.00 83.75 113 LEU A O 1
ATOM 863 N N . SER A 1 114 ? 10.668 -7.223 -30.379 1.00 80.12 114 SER A N 1
ATOM 864 C CA . SER A 1 114 ? 10.875 -7.441 -31.812 1.00 80.12 114 SER A CA 1
ATOM 865 C C . SER A 1 114 ? 10.077 -6.429 -32.643 1.00 80.12 114 SER A C 1
ATOM 867 O O . SER A 1 114 ? 10.558 -5.979 -33.675 1.00 80.12 114 SER A O 1
ATOM 869 N N . ASP A 1 115 ? 8.889 -6.042 -32.164 1.00 82.19 115 ASP A N 1
ATOM 870 C CA . ASP A 1 115 ? 8.025 -5.006 -32.738 1.00 82.19 115 ASP A CA 1
ATOM 871 C C . ASP A 1 115 ? 7.315 -4.246 -31.594 1.00 82.19 115 ASP A C 1
ATOM 873 O O . ASP A 1 115 ? 6.599 -4.877 -30.805 1.00 82.19 115 ASP A O 1
ATOM 877 N N . PRO A 1 116 ? 7.494 -2.916 -31.467 1.00 75.38 116 PRO A N 1
ATOM 878 C CA . PRO A 1 116 ? 6.789 -2.104 -30.477 1.00 75.38 116 PRO A CA 1
ATOM 879 C C . PRO A 1 116 ? 5.261 -2.180 -30.576 1.00 75.38 116 PRO A C 1
ATOM 881 O O . PRO A 1 116 ? 4.593 -2.057 -29.557 1.00 75.38 116 PRO A O 1
ATOM 884 N N . ALA A 1 117 ? 4.678 -2.411 -31.756 1.00 78.69 117 ALA A N 1
ATOM 885 C CA . ALA A 1 117 ? 3.222 -2.481 -31.899 1.00 78.69 117 ALA A CA 1
ATOM 886 C C . ALA A 1 117 ? 2.619 -3.737 -31.237 1.00 78.69 117 ALA A C 1
ATOM 888 O O . ALA A 1 117 ? 1.489 -3.706 -30.740 1.00 78.69 117 ALA A O 1
ATOM 889 N N . ASP A 1 118 ? 3.378 -4.835 -31.169 1.00 86.38 118 ASP A N 1
ATOM 890 C CA . ASP A 1 118 ? 2.913 -6.103 -30.596 1.00 86.38 118 ASP A CA 1
ATOM 891 C C . ASP A 1 118 ? 2.750 -6.042 -29.068 1.00 86.38 118 ASP A C 1
ATOM 893 O O . ASP A 1 118 ? 1.903 -6.732 -28.494 1.00 86.38 118 ASP A O 1
ATOM 897 N N . ILE A 1 119 ? 3.502 -5.175 -28.381 1.00 88.69 119 ILE A N 1
ATOM 898 C CA . ILE A 1 119 ? 3.407 -5.067 -26.920 1.00 88.69 119 ILE A CA 1
ATOM 899 C C . ILE A 1 119 ? 2.018 -4.596 -26.482 1.00 88.69 119 ILE A C 1
ATOM 901 O O . ILE A 1 119 ? 1.447 -5.154 -25.548 1.00 88.69 119 ILE A O 1
ATOM 905 N N . PHE A 1 120 ? 1.419 -3.649 -27.206 1.00 89.56 120 PHE A N 1
ATOM 906 C CA . PHE A 1 120 ? 0.095 -3.122 -26.884 1.00 89.56 120 PHE A CA 1
ATOM 907 C C . PHE A 1 120 ? -1.008 -4.130 -27.203 1.00 89.56 120 PHE A C 1
ATOM 909 O O . PHE A 1 120 ? -2.013 -4.189 -26.496 1.00 89.56 120 PHE A O 1
ATOM 916 N N . ILE A 1 121 ? -0.802 -4.985 -28.211 1.00 89.62 121 ILE A N 1
ATOM 917 C CA . ILE A 1 121 ? -1.682 -6.128 -28.476 1.00 89.62 121 ILE A CA 1
ATOM 918 C C . ILE A 1 121 ? -1.630 -7.102 -27.293 1.00 89.62 121 ILE A C 1
ATOM 920 O O . ILE A 1 121 ? -2.675 -7.555 -26.825 1.00 89.62 121 ILE A O 1
ATOM 924 N N . ARG A 1 122 ? -0.435 -7.418 -26.779 1.00 92.38 122 ARG A N 1
ATOM 925 C CA . ARG A 1 122 ? -0.263 -8.298 -25.611 1.00 92.38 122 ARG A CA 1
ATOM 926 C C . ARG A 1 122 ? -0.864 -7.702 -24.338 1.00 92.38 122 ARG A C 1
ATOM 928 O O . ARG A 1 122 ? -1.552 -8.424 -23.617 1.00 92.38 122 ARG A O 1
ATOM 935 N N . VAL A 1 123 ? -0.673 -6.405 -24.095 1.00 93.50 123 VAL A N 1
ATOM 936 C CA . VAL A 1 123 ? -1.282 -5.678 -22.968 1.00 93.50 123 VAL A CA 1
ATOM 937 C C . VAL A 1 123 ? -2.809 -5.720 -23.061 1.00 93.50 123 VAL A C 1
ATOM 939 O O . VAL A 1 123 ? -3.457 -6.169 -22.121 1.00 93.50 123 VAL A O 1
ATOM 942 N N . ASN A 1 124 ? -3.394 -5.367 -24.209 1.00 93.19 124 ASN A N 1
ATOM 943 C CA . ASN A 1 124 ? -4.852 -5.347 -24.392 1.00 93.19 124 ASN A CA 1
ATOM 944 C C . ASN A 1 124 ? -5.509 -6.741 -24.423 1.00 93.19 124 ASN A C 1
ATOM 946 O O . ASN A 1 124 ? -6.721 -6.855 -24.243 1.00 93.19 124 ASN A O 1
ATOM 950 N N . LYS A 1 125 ? -4.734 -7.815 -24.629 1.00 93.62 125 LYS A N 1
ATOM 951 C CA . LYS A 1 125 ? -5.209 -9.201 -24.476 1.00 93.62 125 LYS A CA 1
ATOM 952 C C . LYS A 1 125 ? -5.390 -9.612 -23.010 1.00 93.62 125 LYS A C 1
ATOM 954 O O . LYS A 1 125 ? -6.095 -10.591 -22.755 1.00 93.62 125 LYS A O 1
ATOM 959 N N . ARG A 1 126 ? -4.772 -8.912 -22.048 1.00 92.38 126 ARG A N 1
ATOM 960 C CA . ARG A 1 126 ? -5.003 -9.154 -20.615 1.00 92.38 126 ARG A CA 1
ATOM 961 C C . ARG A 1 126 ? -6.416 -8.712 -20.245 1.00 92.38 126 ARG A C 1
ATOM 963 O O . ARG A 1 126 ? -6.917 -7.694 -20.722 1.00 92.38 126 ARG A O 1
ATOM 970 N N . ARG A 1 127 ? -7.095 -9.490 -19.401 1.00 89.56 127 ARG A N 1
ATOM 971 C CA . ARG A 1 127 ? -8.489 -9.193 -19.032 1.00 89.56 127 ARG A CA 1
ATOM 972 C C . ARG A 1 127 ? -8.566 -7.933 -18.179 1.00 89.56 127 ARG A C 1
ATOM 974 O O . ARG A 1 127 ? -9.526 -7.185 -18.310 1.00 89.56 127 ARG A O 1
ATOM 981 N N . GLU A 1 128 ? -7.529 -7.694 -17.394 1.00 88.62 128 GLU A N 1
ATOM 982 C CA . GLU A 1 128 ? -7.399 -6.687 -16.352 1.00 88.62 128 GLU A CA 1
ATOM 983 C C . GLU A 1 128 ? -6.930 -5.330 -16.883 1.00 88.62 128 GLU A C 1
ATOM 985 O O . GLU A 1 128 ? -7.176 -4.315 -16.236 1.00 88.62 128 GLU A O 1
ATOM 990 N N . LEU A 1 129 ? -6.272 -5.301 -18.048 1.00 93.44 129 LEU A N 1
ATOM 991 C CA . LEU A 1 129 ? -5.603 -4.115 -18.583 1.00 93.44 129 LEU A CA 1
ATOM 992 C C . LEU A 1 129 ? -6.276 -3.594 -19.851 1.00 93.44 129 LEU A C 1
ATOM 994 O O . LEU A 1 129 ? -6.887 -4.341 -20.621 1.00 93.44 129 LEU A O 1
ATOM 998 N N . GLN A 1 130 ? -6.132 -2.293 -20.066 1.00 92.56 130 GLN A N 1
ATOM 999 C CA . GLN A 1 130 ? -6.503 -1.599 -21.288 1.00 92.56 130 GLN A CA 1
ATOM 1000 C C . GLN A 1 130 ? -5.493 -0.486 -21.566 1.00 92.56 130 GLN A C 1
ATOM 1002 O O . GLN A 1 130 ? -5.079 0.220 -20.652 1.00 92.56 130 GLN A O 1
ATOM 1007 N N . SER A 1 131 ? -5.110 -0.318 -22.827 1.00 91.94 131 SER A N 1
ATOM 1008 C CA . SER A 1 131 ? -4.210 0.743 -23.261 1.00 91.94 131 SER A CA 1
ATOM 1009 C C . SER A 1 131 ? -4.552 1.254 -24.656 1.00 91.94 131 SER A C 1
ATOM 1011 O O . SER A 1 131 ? -4.911 0.477 -25.543 1.00 91.94 131 SER A O 1
ATOM 1013 N N . ASP A 1 132 ? -4.372 2.558 -24.853 1.00 89.69 132 ASP A N 1
ATOM 1014 C CA . ASP A 1 132 ? -4.420 3.245 -26.149 1.00 89.69 132 ASP A CA 1
ATOM 1015 C C . ASP A 1 132 ? -3.023 3.508 -26.756 1.00 89.69 132 ASP A C 1
ATOM 1017 O O . ASP A 1 132 ? -2.901 4.207 -27.761 1.00 89.69 132 ASP A O 1
ATOM 1021 N N . GLY A 1 133 ? -1.962 2.959 -26.153 1.00 87.06 133 GLY A N 1
ATOM 1022 C CA . GLY A 1 133 ? -0.570 3.181 -26.553 1.00 87.06 133 GLY A CA 1
ATOM 1023 C C . GLY A 1 133 ? 0.111 4.387 -25.897 1.00 87.06 133 GLY A C 1
ATOM 1024 O O . GLY A 1 133 ? 1.314 4.556 -26.075 1.00 87.06 133 GLY A O 1
ATOM 1025 N N . LYS A 1 134 ? -0.621 5.204 -25.130 1.00 88.88 134 LYS A N 1
ATOM 1026 C CA . LYS A 1 134 ? -0.078 6.322 -24.333 1.00 88.88 134 LYS A CA 1
ATOM 1027 C C . LYS A 1 134 ? -0.412 6.191 -22.854 1.00 88.88 134 LYS A C 1
ATOM 1029 O O . LYS A 1 134 ? 0.388 6.549 -22.000 1.00 88.88 134 LYS A O 1
ATOM 1034 N N . THR A 1 135 ? -1.593 5.664 -22.565 1.00 90.88 135 THR A N 1
ATOM 1035 C CA . THR A 1 135 ? -2.128 5.493 -21.221 1.00 90.88 135 THR A CA 1
ATOM 1036 C C . THR A 1 135 ? -2.392 4.023 -20.929 1.00 90.88 135 THR A C 1
ATOM 1038 O O . THR A 1 135 ? -2.694 3.229 -21.832 1.00 90.88 135 THR A O 1
ATOM 1041 N N . LEU A 1 136 ? -2.232 3.645 -19.661 1.00 92.19 136 LEU A N 1
ATOM 1042 C CA . LEU A 1 136 ? -2.664 2.355 -19.126 1.00 92.19 136 LEU A CA 1
ATOM 1043 C C . LEU A 1 136 ? -3.820 2.583 -18.175 1.00 92.19 136 LEU A C 1
ATOM 1045 O O . LEU A 1 136 ? -3.756 3.465 -17.318 1.00 92.19 136 LEU A O 1
ATOM 1049 N N . LEU A 1 137 ? -4.816 1.715 -18.263 1.00 88.25 137 LEU A N 1
ATOM 1050 C CA . LEU A 1 137 ? -5.867 1.599 -17.272 1.00 88.25 137 LEU A CA 1
ATOM 1051 C C . LEU A 1 137 ? -5.965 0.153 -16.805 1.00 88.25 137 LEU A C 1
ATOM 1053 O O . LEU A 1 137 ? -5.949 -0.786 -17.609 1.00 88.25 137 LEU A O 1
ATOM 1057 N N . ARG A 1 138 ? -6.144 -0.022 -15.499 1.00 86.62 138 ARG A N 1
ATOM 1058 C CA . ARG A 1 138 ? -6.652 -1.271 -14.938 1.00 86.62 138 ARG A CA 1
ATOM 1059 C C . ARG A 1 138 ? -8.176 -1.188 -14.954 1.00 86.62 138 ARG A C 1
ATOM 1061 O O . ARG A 1 138 ? -8.734 -0.267 -14.377 1.00 86.62 138 ARG A O 1
ATOM 1068 N N . LYS A 1 139 ? -8.876 -2.134 -15.587 1.00 79.31 139 LYS A N 1
ATOM 1069 C CA . LYS A 1 139 ? -10.336 -2.035 -15.838 1.00 79.31 139 LYS A CA 1
ATOM 1070 C C . LYS A 1 139 ? -11.205 -1.934 -14.577 1.00 79.31 139 LYS A C 1
ATOM 1072 O O . LYS A 1 139 ? -12.329 -1.454 -14.653 1.00 79.31 139 LYS A O 1
ATOM 1077 N N . HIS A 1 140 ? -10.693 -2.404 -13.442 1.00 74.06 140 HIS A N 1
ATOM 1078 C CA . HIS A 1 140 ? -11.325 -2.287 -12.121 1.00 74.06 140 HIS A CA 1
ATOM 1079 C C . HIS A 1 140 ? -10.540 -1.373 -11.170 1.00 74.06 140 HIS A C 1
ATOM 1081 O O . HIS A 1 140 ? -10.842 -1.318 -9.984 1.00 74.06 140 HIS A O 1
ATOM 1087 N N . GLY A 1 141 ? -9.489 -0.722 -11.670 1.00 72.19 141 GLY A N 1
ATOM 1088 C CA . GLY A 1 141 ? -8.751 0.295 -10.939 1.00 72.19 141 GLY A CA 1
ATOM 1089 C C . GLY A 1 141 ? -9.351 1.668 -11.195 1.00 72.19 141 GLY A C 1
ATOM 1090 O O . GLY A 1 141 ? -10.019 1.899 -12.203 1.00 72.19 141 GLY A O 1
ATOM 1091 N N . THR A 1 142 ? -9.099 2.576 -10.269 1.00 73.94 142 THR A N 1
ATOM 1092 C CA . THR A 1 142 ? -9.339 3.996 -10.482 1.00 73.94 142 THR A CA 1
ATOM 1093 C C . THR A 1 142 ? -8.118 4.610 -11.171 1.00 73.94 142 THR A C 1
ATOM 1095 O O . THR A 1 142 ? -8.300 5.362 -12.111 1.00 73.94 142 THR A O 1
ATOM 1098 N N . VAL A 1 143 ? -6.884 4.222 -10.830 1.00 76.62 143 VAL A N 1
ATOM 1099 C CA . VAL A 1 143 ? -5.646 4.884 -11.289 1.00 76.62 143 VAL A CA 1
ATOM 1100 C C . VAL A 1 143 ? -5.376 4.738 -12.796 1.00 76.62 143 VAL A C 1
ATOM 1102 O O . VAL A 1 143 ? -5.379 3.636 -13.348 1.00 76.62 143 VAL A O 1
ATOM 1105 N N . ILE A 1 144 ? -5.062 5.870 -13.439 1.00 85.19 144 ILE A N 1
ATOM 1106 C CA . ILE A 1 144 ? -4.565 5.957 -14.823 1.00 85.19 144 ILE A CA 1
ATOM 1107 C C . ILE A 1 144 ? -3.060 6.217 -14.812 1.00 85.19 144 ILE A C 1
ATOM 1109 O O . ILE A 1 144 ? -2.570 7.047 -14.039 1.00 85.19 144 ILE A O 1
ATOM 1113 N N . TYR A 1 145 ? -2.341 5.540 -15.704 1.00 90.69 145 TYR A N 1
ATOM 1114 C CA . TYR A 1 145 ? -0.890 5.622 -15.817 1.00 90.69 145 TYR A CA 1
ATOM 1115 C C . TYR A 1 145 ? -0.468 6.213 -17.161 1.00 90.69 145 TYR A C 1
ATOM 1117 O O . TYR A 1 145 ? -1.043 5.866 -18.193 1.00 90.69 145 TYR A O 1
ATOM 1125 N N . ASP A 1 146 ? 0.571 7.044 -17.149 1.00 91.31 146 ASP A N 1
ATOM 1126 C CA . ASP A 1 146 ? 1.326 7.414 -18.347 1.00 91.31 146 ASP A CA 1
ATOM 1127 C C . ASP A 1 146 ? 2.285 6.281 -18.723 1.00 91.31 146 ASP A C 1
ATOM 1129 O O . ASP A 1 146 ? 2.883 5.652 -17.843 1.00 91.31 146 ASP A O 1
ATOM 1133 N N . MET A 1 147 ? 2.438 6.020 -20.022 1.00 91.81 147 MET A N 1
ATOM 1134 C CA . MET A 1 147 ? 3.353 5.004 -20.534 1.00 91.81 147 MET A CA 1
ATOM 1135 C C . MET A 1 147 ? 4.205 5.491 -21.694 1.00 91.81 147 MET A C 1
ATOM 1137 O O . MET A 1 147 ? 3.732 6.198 -22.582 1.00 91.81 147 MET A O 1
ATOM 1141 N N . GLU A 1 148 ? 5.442 5.004 -21.732 1.00 92.31 148 GLU A N 1
ATOM 1142 C CA . GLU A 1 148 ? 6.386 5.272 -22.810 1.00 92.31 148 GLU A CA 1
ATOM 1143 C C . GLU A 1 148 ? 7.284 4.055 -23.072 1.00 92.31 148 GLU A C 1
ATOM 1145 O O . GLU A 1 148 ? 7.651 3.322 -22.154 1.00 92.31 148 GLU A O 1
ATOM 1150 N N . ILE A 1 149 ? 7.653 3.827 -24.336 1.00 92.38 149 ILE A N 1
ATOM 1151 C CA . ILE A 1 149 ? 8.716 2.881 -24.694 1.00 92.38 149 ILE A CA 1
ATOM 1152 C C . ILE A 1 149 ? 9.980 3.700 -24.923 1.00 92.38 149 ILE A C 1
ATOM 1154 O O . ILE A 1 149 ? 10.048 4.488 -25.862 1.00 92.38 149 ILE A O 1
ATOM 1158 N N . LEU A 1 150 ? 10.974 3.495 -24.067 1.00 91.56 150 LEU A N 1
ATOM 1159 C CA . LEU A 1 150 ? 12.246 4.201 -24.111 1.00 91.56 150 LEU A CA 1
ATOM 1160 C C . LEU A 1 150 ? 13.320 3.325 -24.751 1.00 91.56 150 LEU A C 1
ATOM 1162 O O . LEU A 1 150 ? 13.377 2.112 -24.520 1.00 91.56 150 LEU A O 1
ATOM 1166 N N . ASP A 1 151 ? 14.226 3.956 -25.493 1.00 91.62 151 ASP A N 1
ATOM 1167 C CA . ASP A 1 151 ? 15.436 3.295 -25.970 1.00 91.62 151 ASP A CA 1
ATOM 1168 C C . ASP A 1 151 ? 16.276 2.771 -24.797 1.00 91.62 151 ASP A C 1
ATOM 1170 O O . ASP A 1 151 ? 16.307 3.343 -23.701 1.00 91.62 151 ASP A O 1
ATOM 1174 N N . ARG A 1 152 ? 17.000 1.672 -25.032 1.00 89.56 152 ARG A N 1
ATOM 1175 C CA . ARG A 1 152 ? 17.929 1.125 -24.043 1.00 89.56 152 ARG A CA 1
ATOM 1176 C C . ARG A 1 152 ? 18.989 2.159 -23.673 1.00 89.56 152 ARG A C 1
ATOM 1178 O O . ARG A 1 152 ? 19.842 2.517 -24.485 1.00 89.56 152 ARG A O 1
ATOM 1185 N N . ASN A 1 153 ? 19.013 2.527 -22.397 1.00 86.56 153 ASN A N 1
ATOM 1186 C CA . ASN A 1 153 ? 20.097 3.289 -21.797 1.00 86.56 153 ASN A CA 1
ATOM 1187 C C . ASN A 1 153 ? 21.099 2.336 -21.107 1.00 86.56 153 ASN A C 1
ATOM 1189 O O . ASN A 1 153 ? 20.720 1.675 -20.136 1.00 86.56 153 ASN A O 1
ATOM 1193 N N . PRO A 1 154 ? 22.368 2.262 -21.558 1.00 80.50 154 PRO A N 1
ATOM 1194 C CA . PRO A 1 154 ? 23.375 1.385 -20.958 1.00 80.50 154 PRO A CA 1
ATOM 1195 C C . PRO A 1 154 ? 23.635 1.689 -19.481 1.00 80.50 154 PRO A C 1
ATOM 1197 O O . PRO A 1 154 ? 23.781 0.764 -18.695 1.00 80.50 154 PRO A O 1
ATOM 1200 N N . VAL A 1 155 ? 23.618 2.969 -19.094 1.00 79.62 155 VAL A N 1
ATOM 1201 C CA . VAL A 1 155 ? 23.864 3.392 -17.708 1.00 79.62 155 VAL A CA 1
ATOM 1202 C C . VAL A 1 155 ? 22.768 2.861 -16.791 1.00 79.62 155 VAL A C 1
ATOM 1204 O O . VAL A 1 155 ? 23.062 2.329 -15.730 1.00 79.62 155 VAL A O 1
ATOM 1207 N N . TRP A 1 156 ? 21.502 2.944 -17.211 1.00 81.12 156 TRP A N 1
ATOM 1208 C CA . TRP A 1 156 ? 20.392 2.397 -16.425 1.00 81.12 156 TRP A CA 1
ATOM 1209 C C . TRP A 1 156 ? 20.446 0.872 -16.351 1.00 81.12 156 TRP A C 1
ATOM 1211 O O . TRP A 1 156 ? 20.155 0.308 -15.301 1.00 81.12 156 TRP A O 1
ATOM 1221 N N . ALA A 1 157 ? 20.842 0.205 -17.438 1.00 80.12 157 ALA A N 1
ATOM 1222 C CA . ALA A 1 157 ? 21.036 -1.242 -17.452 1.00 80.12 157 ALA A CA 1
ATOM 1223 C C . ALA A 1 157 ? 22.109 -1.674 -16.439 1.00 80.12 157 ALA A C 1
ATOM 1225 O O . ALA A 1 157 ? 21.877 -2.596 -15.659 1.00 80.12 157 ALA A O 1
ATOM 1226 N N . ASP A 1 158 ? 23.248 -0.980 -16.422 1.00 77.00 158 ASP A N 1
ATOM 1227 C CA . ASP A 1 158 ? 24.342 -1.249 -15.492 1.00 77.00 158 ASP A CA 1
ATOM 1228 C C . ASP A 1 158 ? 23.924 -0.965 -14.046 1.00 77.00 158 ASP A C 1
ATOM 1230 O O . ASP A 1 158 ? 24.150 -1.810 -13.183 1.00 77.00 158 ASP A O 1
ATOM 1234 N N . SER A 1 159 ? 23.219 0.144 -13.789 1.00 71.50 159 SER A N 1
ATOM 1235 C CA . SER A 1 159 ? 22.669 0.444 -12.461 1.00 71.50 159 SER A CA 1
ATOM 1236 C C . SER A 1 159 ? 21.706 -0.638 -11.977 1.00 71.50 159 SER A C 1
ATOM 1238 O O . SER A 1 159 ? 21.799 -1.058 -10.831 1.00 71.50 159 SER A O 1
ATOM 1240 N N . ILE A 1 160 ? 20.810 -1.139 -12.834 1.00 76.00 160 ILE A N 1
ATOM 1241 C CA . ILE A 1 160 ? 19.917 -2.248 -12.471 1.00 76.00 160 ILE A CA 1
ATOM 1242 C C . ILE A 1 160 ? 20.739 -3.489 -12.122 1.00 76.00 160 ILE A C 1
ATOM 1244 O O . ILE A 1 160 ? 20.501 -4.100 -11.088 1.00 76.00 160 ILE A O 1
ATOM 1248 N N . ILE A 1 161 ? 21.726 -3.849 -12.948 1.00 75.69 161 ILE A N 1
ATOM 1249 C CA . ILE A 1 161 ? 22.588 -5.006 -12.679 1.00 75.69 161 ILE A CA 1
ATOM 1250 C C . ILE A 1 161 ? 23.290 -4.845 -11.329 1.00 75.69 161 ILE A C 1
ATOM 1252 O O . ILE A 1 161 ? 23.322 -5.800 -10.560 1.00 75.69 161 ILE A O 1
ATOM 1256 N N . GLU A 1 162 ? 23.829 -3.665 -11.028 1.00 70.88 162 GLU A N 1
ATOM 1257 C CA . GLU A 1 162 ? 24.478 -3.371 -9.749 1.00 70.88 162 GLU A CA 1
ATOM 1258 C C . GLU A 1 162 ? 23.519 -3.469 -8.565 1.00 70.88 162 GLU A C 1
ATOM 1260 O O . GLU A 1 162 ? 23.851 -4.147 -7.598 1.00 70.88 162 GLU A O 1
ATOM 1265 N N . LEU A 1 163 ? 22.322 -2.889 -8.668 1.00 65.44 163 LEU A N 1
ATOM 1266 C CA . LEU A 1 163 ? 21.281 -2.954 -7.634 1.00 65.44 163 LEU A CA 1
ATOM 1267 C C . LEU A 1 163 ? 20.769 -4.384 -7.403 1.00 65.44 163 LEU A C 1
ATOM 1269 O O . LEU A 1 163 ? 20.318 -4.721 -6.314 1.00 65.44 163 LEU A O 1
ATOM 1273 N N . THR A 1 164 ? 20.863 -5.250 -8.414 1.00 65.19 164 THR A N 1
ATOM 1274 C CA . THR A 1 164 ? 20.531 -6.675 -8.268 1.00 65.19 164 THR A CA 1
ATOM 1275 C C . THR A 1 164 ? 21.663 -7.525 -7.683 1.00 65.19 164 THR A C 1
ATOM 1277 O O . THR A 1 164 ? 21.433 -8.698 -7.386 1.00 65.19 164 THR A O 1
ATOM 1280 N N . ARG A 1 165 ? 22.886 -6.988 -7.512 1.00 62.28 165 ARG A N 1
ATOM 1281 C CA . ARG A 1 165 ? 24.013 -7.757 -6.955 1.00 62.28 165 ARG A CA 1
ATOM 1282 C C . ARG A 1 165 ? 23.781 -8.018 -5.472 1.00 62.28 165 ARG A C 1
ATOM 1284 O O . ARG A 1 165 ? 23.692 -7.095 -4.678 1.00 62.28 165 ARG A O 1
ATOM 1291 N N . GLY A 1 166 ? 23.754 -9.295 -5.104 1.00 50.72 166 GLY A N 1
ATOM 1292 C CA . GLY A 1 166 ? 23.595 -9.722 -3.707 1.00 50.72 166 GLY A CA 1
ATOM 1293 C C . GLY A 1 166 ? 22.145 -9.811 -3.219 1.00 50.72 166 GLY A C 1
ATOM 1294 O O . GLY A 1 166 ? 21.918 -10.379 -2.159 1.00 50.72 166 GLY A O 1
ATOM 1295 N N . THR A 1 167 ? 21.167 -9.364 -4.012 1.00 52.91 167 THR A N 1
ATOM 1296 C CA . THR A 1 167 ? 19.736 -9.556 -3.733 1.00 52.91 167 THR A CA 1
ATOM 1297 C C . THR A 1 167 ? 19.196 -10.818 -4.422 1.00 52.91 167 THR A C 1
ATOM 1299 O O . THR A 1 167 ? 19.876 -11.468 -5.229 1.00 52.91 167 THR A O 1
ATOM 1302 N N . ARG A 1 168 ? 17.943 -11.196 -4.133 1.00 51.25 168 ARG A N 1
ATOM 1303 C CA . ARG A 1 168 ? 17.265 -12.357 -4.749 1.00 51.25 168 ARG A CA 1
ATOM 1304 C C . ARG A 1 168 ? 17.064 -12.208 -6.275 1.00 51.25 168 ARG A C 1
ATOM 1306 O O . ARG A 1 168 ? 16.788 -13.195 -6.953 1.00 51.25 168 ARG A O 1
ATOM 1313 N N . ALA A 1 169 ? 17.331 -11.025 -6.840 1.00 53.91 169 ALA A N 1
ATOM 1314 C CA . ALA A 1 169 ? 17.223 -10.690 -8.263 1.00 53.91 169 ALA A CA 1
ATOM 1315 C C . ALA A 1 169 ? 18.436 -11.083 -9.147 1.00 53.91 169 ALA A C 1
ATOM 1317 O O . ALA A 1 169 ? 18.403 -10.871 -10.364 1.00 53.91 169 ALA A O 1
ATOM 1318 N N . ASN A 1 170 ? 19.491 -11.697 -8.587 1.00 58.66 170 ASN A N 1
ATOM 1319 C CA . ASN A 1 170 ? 20.707 -12.101 -9.322 1.00 58.66 170 ASN A CA 1
ATOM 1320 C C . ASN A 1 170 ? 20.442 -12.966 -10.584 1.00 58.66 170 ASN A C 1
ATOM 1322 O O . ASN A 1 170 ? 21.250 -12.965 -11.516 1.00 58.66 170 ASN A O 1
ATOM 1326 N N . PHE A 1 171 ? 19.314 -13.685 -10.657 1.00 64.25 171 PHE A N 1
ATOM 1327 C CA . PHE A 1 171 ? 18.975 -14.596 -11.763 1.00 64.25 171 PHE A CA 1
ATOM 1328 C C . PHE A 1 171 ? 18.603 -13.902 -13.085 1.00 64.25 171 PHE A C 1
ATOM 1330 O O . PHE A 1 171 ? 18.500 -14.567 -14.117 1.00 64.25 171 PHE A O 1
ATOM 1337 N N . HIS A 1 172 ? 18.425 -12.578 -13.092 1.00 78.81 172 HIS A N 1
ATOM 1338 C CA . HIS A 1 172 ? 17.961 -11.843 -14.274 1.00 78.81 172 HIS A CA 1
ATOM 1339 C C . HIS A 1 172 ? 19.028 -10.966 -14.939 1.00 78.81 172 HIS A C 1
ATOM 1341 O O . HIS A 1 172 ? 18.738 -10.325 -15.950 1.00 78.81 172 HIS A O 1
ATOM 1347 N N . ALA A 1 173 ? 20.270 -10.968 -14.444 1.00 79.31 173 ALA A N 1
ATOM 1348 C CA . ALA A 1 173 ? 21.341 -10.113 -14.963 1.00 79.31 173 ALA A CA 1
ATOM 1349 C C . ALA A 1 173 ? 21.572 -10.281 -16.477 1.00 79.31 173 ALA A C 1
ATOM 1351 O O . ALA A 1 173 ? 21.757 -9.295 -17.186 1.00 79.31 173 ALA A O 1
ATOM 1352 N N . ASP A 1 174 ? 21.509 -11.508 -17.001 1.00 84.75 174 ASP A N 1
ATOM 1353 C CA . ASP A 1 174 ? 21.684 -11.756 -18.437 1.00 84.75 174 ASP A CA 1
ATOM 1354 C C . ASP A 1 174 ? 20.532 -11.209 -19.276 1.00 84.75 174 ASP A C 1
ATOM 1356 O O . ASP A 1 174 ? 20.757 -10.694 -20.371 1.00 84.75 174 ASP A O 1
ATOM 1360 N N . PHE A 1 175 ? 19.306 -11.247 -18.756 1.00 89.19 175 PHE A N 1
ATOM 1361 C CA . PHE A 1 175 ? 18.182 -10.592 -19.413 1.00 89.19 175 PHE A CA 1
ATOM 1362 C C . PHE A 1 175 ? 18.399 -9.075 -19.448 1.00 89.19 175 PHE A C 1
ATOM 1364 O O . PHE A 1 175 ? 18.286 -8.457 -20.503 1.00 89.19 175 PHE A O 1
ATOM 1371 N N . VAL A 1 176 ? 18.792 -8.469 -18.323 1.00 87.19 176 VAL A N 1
ATOM 1372 C CA . VAL A 1 176 ? 19.051 -7.021 -18.246 1.00 87.19 176 VAL A CA 1
ATOM 1373 C C . VAL A 1 176 ? 20.225 -6.604 -19.129 1.00 87.19 176 VAL A C 1
ATOM 1375 O O . VAL A 1 176 ? 20.200 -5.526 -19.709 1.00 87.19 176 VAL A O 1
ATOM 1378 N N . ARG A 1 177 ? 21.243 -7.438 -19.327 1.00 86.75 177 ARG A N 1
ATOM 1379 C CA . ARG A 1 177 ? 22.310 -7.110 -20.286 1.00 86.75 177 ARG A CA 1
ATOM 1380 C C . ARG A 1 177 ? 21.786 -7.034 -21.716 1.00 86.75 177 ARG A C 1
ATOM 1382 O O . ARG A 1 177 ? 22.196 -6.137 -22.454 1.00 86.75 177 ARG A O 1
ATOM 1389 N N . ASN A 1 178 ? 20.871 -7.933 -22.071 1.00 88.94 178 ASN A N 1
ATOM 1390 C CA . ASN A 1 178 ? 20.455 -8.179 -23.450 1.00 88.94 178 ASN A CA 1
ATOM 1391 C C . ASN A 1 178 ? 19.110 -7.550 -23.850 1.00 88.94 178 ASN A C 1
ATOM 1393 O O . ASN A 1 178 ? 18.769 -7.610 -25.031 1.00 88.94 178 ASN A O 1
ATOM 1397 N N . HIS A 1 179 ? 18.368 -6.945 -22.913 1.00 92.94 179 HIS A N 1
ATOM 1398 C CA . HIS A 1 179 ? 17.111 -6.252 -23.215 1.00 92.94 179 HIS A CA 1
ATOM 1399 C C . HIS A 1 179 ? 17.313 -5.157 -24.272 1.00 92.94 179 HIS A C 1
ATOM 1401 O O . HIS A 1 179 ? 18.411 -4.614 -24.410 1.00 92.94 179 HIS A O 1
ATOM 1407 N N . THR A 1 180 ? 16.253 -4.801 -24.998 1.00 93.50 180 THR A N 1
ATOM 1408 C CA . THR A 1 180 ? 16.335 -3.870 -26.139 1.00 93.50 180 THR A CA 1
ATOM 1409 C C . THR A 1 180 ? 15.729 -2.502 -25.864 1.00 93.50 180 THR A C 1
ATOM 1411 O O . THR A 1 180 ? 16.179 -1.521 -26.450 1.00 93.50 180 THR A O 1
ATOM 1414 N N . GLN A 1 181 ? 14.736 -2.423 -24.979 1.00 94.19 181 GLN A N 1
ATOM 1415 C CA . GLN A 1 181 ? 14.072 -1.180 -24.583 1.00 94.19 181 GLN A CA 1
ATOM 1416 C C . GLN A 1 181 ? 13.621 -1.235 -23.124 1.00 94.19 181 GLN A C 1
ATOM 1418 O O . GLN A 1 181 ? 13.569 -2.302 -22.508 1.00 94.19 181 GLN A O 1
ATOM 1423 N N . PHE A 1 182 ? 13.224 -0.080 -22.602 1.00 93.00 182 PHE A N 1
ATOM 1424 C CA . PHE A 1 182 ? 12.474 0.011 -21.360 1.00 93.00 182 PHE A CA 1
ATOM 1425 C C . PHE A 1 182 ? 11.005 0.315 -21.638 1.00 93.00 182 PHE A C 1
ATOM 1427 O O . PHE A 1 182 ? 10.680 1.193 -22.432 1.00 93.00 182 PHE A O 1
ATOM 1434 N N . PHE A 1 183 ? 10.117 -0.381 -20.935 1.00 94.44 183 PHE A N 1
ATOM 1435 C CA . PHE A 1 183 ? 8.745 0.058 -20.743 1.00 94.44 183 PHE A CA 1
ATOM 1436 C C . PHE A 1 183 ? 8.704 0.956 -19.512 1.00 94.44 183 PHE A C 1
ATOM 1438 O O . PHE A 1 183 ? 9.005 0.508 -18.404 1.00 94.44 183 PHE A O 1
ATOM 1445 N N . HIS A 1 184 ? 8.360 2.218 -19.696 1.00 93.50 184 HIS A N 1
ATOM 1446 C CA . HIS A 1 184 ? 8.255 3.191 -18.623 1.00 93.50 184 HIS A CA 1
ATOM 1447 C C . HIS A 1 184 ? 6.789 3.397 -18.267 1.00 93.50 184 HIS A C 1
ATOM 1449 O O . HIS A 1 184 ? 5.974 3.668 -19.142 1.00 93.50 184 HIS A O 1
ATOM 1455 N N . LEU A 1 185 ? 6.464 3.242 -16.986 1.00 93.25 185 LEU A N 1
ATOM 1456 C CA . LEU A 1 185 ? 5.136 3.460 -16.425 1.00 93.25 185 LEU A CA 1
ATOM 1457 C C . LEU A 1 185 ? 5.220 4.542 -15.345 1.00 93.25 185 LEU A C 1
ATOM 1459 O O . LEU A 1 185 ? 6.084 4.469 -14.466 1.00 93.25 185 LEU A O 1
ATOM 1463 N N . GLN A 1 186 ? 4.320 5.524 -15.377 1.00 89.12 186 GLN A N 1
ATOM 1464 C CA . GLN A 1 186 ? 4.231 6.570 -14.356 1.00 89.12 186 GLN A CA 1
ATOM 1465 C C . GLN A 1 186 ? 2.807 6.722 -13.827 1.00 89.12 186 GLN A C 1
ATOM 1467 O O . GLN A 1 186 ? 1.853 6.754 -14.599 1.00 89.12 186 GLN A O 1
ATOM 1472 N N . ALA A 1 187 ? 2.666 6.845 -12.508 1.00 80.94 187 ALA A N 1
ATOM 1473 C CA . ALA A 1 187 ? 1.381 7.012 -11.830 1.00 80.94 187 ALA A CA 1
ATOM 1474 C C . ALA A 1 187 ? 1.443 8.137 -10.789 1.00 80.94 187 ALA A C 1
ATOM 1476 O O . ALA A 1 187 ? 2.459 8.241 -10.109 1.00 80.94 187 ALA A O 1
ATOM 1477 N N . PRO A 1 188 ? 0.370 8.909 -10.567 1.00 75.94 188 PRO A N 1
ATOM 1478 C CA . PRO A 1 188 ? -0.811 8.997 -11.420 1.00 75.94 188 PRO A CA 1
ATOM 1479 C C . PRO A 1 188 ? -0.534 9.865 -12.662 1.00 75.94 188 PRO A C 1
ATOM 1481 O O . PRO A 1 188 ? 0.312 10.760 -12.629 1.00 75.94 188 PRO A O 1
ATOM 1484 N N . ASN A 1 189 ? -1.269 9.621 -13.748 1.00 81.62 189 ASN A N 1
ATOM 1485 C CA . ASN A 1 189 ? -1.294 10.500 -14.921 1.00 81.62 189 ASN A CA 1
ATOM 1486 C C . ASN A 1 189 ? -1.825 11.906 -14.546 1.00 81.62 189 ASN A C 1
ATOM 1488 O O . ASN A 1 189 ? -2.685 12.057 -13.672 1.00 81.62 189 ASN A O 1
ATOM 1492 N N . LYS A 1 190 ? -1.319 12.951 -15.221 1.00 68.38 190 LYS A N 1
ATOM 1493 C CA . LYS A 1 190 ? -1.642 14.368 -14.934 1.00 68.38 190 LYS A CA 1
ATOM 1494 C C . LYS A 1 190 ? -3.130 14.727 -15.060 1.00 68.38 190 LYS A C 1
ATOM 1496 O O . LYS A 1 190 ? -3.594 15.600 -14.333 1.00 68.38 190 LYS A O 1
ATOM 1501 N N . GLU A 1 191 ? -3.874 14.075 -15.950 1.00 63.78 191 GLU A N 1
ATOM 1502 C CA . GLU A 1 191 ? -5.321 14.262 -16.138 1.00 63.78 191 GLU A CA 1
ATOM 1503 C C . GLU A 1 191 ? -6.148 13.571 -15.031 1.00 63.78 191 GLU A C 1
ATOM 1505 O O . GLU A 1 191 ? -7.326 13.875 -14.856 1.00 63.78 191 GLU A O 1
ATOM 1510 N N . PHE A 1 192 ? -5.529 12.685 -14.237 1.00 58.16 192 PHE A N 1
ATOM 1511 C CA . PHE A 1 192 ? -6.195 11.806 -13.271 1.00 58.16 192 PHE A CA 1
ATOM 1512 C C . PHE A 1 192 ? -6.132 12.262 -11.798 1.00 58.16 192 PHE A C 1
ATOM 1514 O O . PHE A 1 192 ? -6.803 11.683 -10.943 1.00 58.16 192 PHE A O 1
ATOM 1521 N N . VAL A 1 193 ? -5.404 13.337 -11.469 1.00 52.78 193 VAL A N 1
ATOM 1522 C CA . VAL A 1 193 ? -5.201 13.837 -10.082 1.00 52.78 193 VAL A CA 1
ATOM 1523 C C . VAL A 1 193 ? -6.518 14.175 -9.331 1.00 52.78 193 VAL A C 1
ATOM 1525 O O . VAL A 1 193 ? -6.504 14.480 -8.146 1.00 52.78 193 VAL A O 1
ATOM 1528 N N . GLN A 1 194 ? -7.685 14.084 -9.979 1.00 49.69 194 GLN A N 1
ATOM 1529 C CA . GLN A 1 194 ? -8.994 14.424 -9.414 1.00 49.69 194 GLN A CA 1
ATOM 1530 C C . GLN A 1 194 ? -9.783 13.255 -8.780 1.00 49.69 194 GLN A C 1
ATOM 1532 O O . GLN A 1 194 ? -10.771 13.529 -8.098 1.00 49.69 194 GLN A O 1
ATOM 1537 N N . GLN A 1 195 ? -9.412 11.981 -8.987 1.00 53.34 195 GLN A N 1
ATOM 1538 C CA . GLN A 1 195 ? -10.267 10.833 -8.602 1.00 53.34 195 GLN A CA 1
ATOM 1539 C C . GLN A 1 195 ? -9.725 9.923 -7.484 1.00 53.34 195 GLN A C 1
ATOM 1541 O O . GLN A 1 195 ? -10.527 9.268 -6.823 1.00 53.34 195 GLN A O 1
ATOM 1546 N N . THR A 1 196 ? -8.414 9.904 -7.226 1.00 57.53 196 THR A N 1
ATOM 1547 C CA . THR A 1 196 ? -7.824 9.243 -6.042 1.00 57.53 196 THR A CA 1
ATOM 1548 C C . THR A 1 196 ? -7.369 10.303 -5.047 1.00 57.53 196 THR A C 1
ATOM 1550 O O . THR A 1 196 ? -6.858 11.354 -5.436 1.00 57.53 196 THR A O 1
ATOM 1553 N N . ARG A 1 197 ? -7.638 10.078 -3.757 1.00 60.62 197 ARG A N 1
ATOM 1554 C CA . ARG A 1 197 ? -7.417 11.082 -2.701 1.00 60.62 197 ARG A CA 1
ATOM 1555 C C . ARG A 1 197 ? -6.122 10.864 -1.927 1.00 60.62 197 ARG A C 1
ATOM 1557 O O . ARG A 1 197 ? -5.765 11.731 -1.133 1.00 60.62 197 ARG A O 1
ATOM 1564 N N . ASN A 1 198 ? -5.417 9.754 -2.165 1.00 67.50 198 ASN A N 1
ATOM 1565 C CA . ASN A 1 198 ? -4.237 9.409 -1.387 1.00 67.50 198 ASN A CA 1
ATOM 1566 C C . ASN A 1 198 ? -3.178 8.606 -2.151 1.00 67.50 198 ASN A C 1
ATOM 1568 O O . ASN A 1 198 ? -3.465 7.859 -3.083 1.00 67.50 198 ASN A O 1
ATOM 1572 N N . GLN A 1 199 ? -1.928 8.766 -1.726 1.00 70.75 199 GLN A N 1
ATOM 1573 C CA . GLN A 1 199 ? -0.744 8.162 -2.333 1.00 70.75 199 GLN A CA 1
ATOM 1574 C C . GLN A 1 199 ? -0.678 6.635 -2.125 1.00 70.75 199 GLN A C 1
ATOM 1576 O O . GLN A 1 199 ? -0.059 5.942 -2.932 1.00 70.75 199 GLN A O 1
ATOM 1581 N N . TYR A 1 200 ? -1.322 6.094 -1.084 1.00 66.94 200 TYR A N 1
ATOM 1582 C CA . TYR A 1 200 ? -1.353 4.651 -0.818 1.00 66.94 200 TYR A CA 1
ATOM 1583 C C . TYR A 1 200 ? -2.189 3.895 -1.853 1.00 66.94 200 TYR A C 1
ATOM 1585 O O . TYR A 1 200 ? -1.757 2.878 -2.379 1.00 66.94 200 TYR A O 1
ATOM 1593 N N . GLU A 1 201 ? -3.353 4.414 -2.222 1.00 72.38 201 GLU A N 1
ATOM 1594 C CA . GLU A 1 201 ? -4.219 3.863 -3.257 1.00 72.38 201 GLU A CA 1
ATOM 1595 C C . GLU A 1 201 ? -3.490 3.852 -4.609 1.00 72.38 201 GLU A C 1
ATOM 1597 O O . GLU A 1 201 ? -3.546 2.855 -5.329 1.00 72.38 201 GLU A O 1
ATOM 1602 N N . VAL A 1 202 ? -2.723 4.910 -4.913 1.00 76.31 202 VAL A N 1
ATOM 1603 C CA . VAL A 1 202 ? -1.847 4.959 -6.096 1.00 76.31 202 VAL A CA 1
ATOM 1604 C C . VAL A 1 202 ? -0.822 3.821 -6.077 1.00 76.31 202 VAL A C 1
ATOM 1606 O O . VAL A 1 202 ? -0.666 3.122 -7.080 1.00 76.31 202 VAL A O 1
ATOM 1609 N N . ALA A 1 203 ? -0.145 3.613 -4.946 1.00 74.44 203 ALA A N 1
ATOM 1610 C CA . ALA A 1 203 ? 0.848 2.556 -4.765 1.00 74.44 203 ALA A CA 1
ATOM 1611 C C . ALA A 1 203 ? 0.240 1.140 -4.849 1.00 74.44 203 ALA A C 1
ATOM 1613 O O . ALA A 1 203 ? 0.731 0.296 -5.601 1.00 74.44 203 ALA A O 1
ATOM 1614 N N . SER A 1 204 ? -0.869 0.894 -4.148 1.00 74.56 204 SER A N 1
ATOM 1615 C CA . SER A 1 204 ? -1.589 -0.386 -4.160 1.00 74.56 204 SER A CA 1
ATOM 1616 C C . SER A 1 204 ? -2.056 -0.759 -5.565 1.00 74.56 204 SER A C 1
ATOM 1618 O O . SER A 1 204 ? -1.793 -1.860 -6.055 1.00 74.56 204 SER A O 1
ATOM 1620 N N . GLN A 1 205 ? -2.715 0.167 -6.265 1.00 80.75 205 GLN A N 1
ATOM 1621 C CA . GLN A 1 205 ? -3.209 -0.120 -7.607 1.00 80.75 205 GLN A CA 1
ATOM 1622 C C . GLN A 1 205 ? -2.078 -0.282 -8.616 1.00 80.75 205 GLN A C 1
ATOM 1624 O O . GLN A 1 205 ? -2.215 -1.078 -9.548 1.00 80.75 205 GLN A O 1
ATOM 1629 N N . LEU A 1 206 ? -0.954 0.424 -8.432 1.00 85.31 206 LEU A N 1
ATOM 1630 C CA . LEU A 1 206 ? 0.248 0.209 -9.233 1.00 85.31 206 LEU A CA 1
ATOM 1631 C C . LEU A 1 206 ? 0.726 -1.240 -9.104 1.00 85.31 206 LEU A C 1
ATOM 1633 O O . LEU A 1 206 ? 0.911 -1.880 -10.133 1.00 85.31 206 LEU A O 1
ATOM 1637 N N . LEU A 1 207 ? 0.838 -1.799 -7.897 1.00 80.00 207 LEU A N 1
ATOM 1638 C CA . LEU A 1 207 ? 1.230 -3.205 -7.719 1.00 80.00 207 LEU A CA 1
ATOM 1639 C C . LEU A 1 207 ? 0.293 -4.183 -8.432 1.00 80.00 207 LEU A C 1
ATOM 1641 O O . LEU A 1 207 ? 0.747 -5.030 -9.204 1.00 80.00 207 LEU A O 1
ATOM 1645 N N . HIS A 1 208 ? -1.018 -4.025 -8.248 1.00 82.81 208 HIS A N 1
ATOM 1646 C CA . HIS A 1 208 ? -2.007 -4.866 -8.928 1.00 82.81 208 HIS A CA 1
ATOM 1647 C C . HIS A 1 208 ? -2.049 -4.669 -10.452 1.00 82.81 208 HIS A C 1
ATOM 1649 O O . HIS A 1 208 ? -2.677 -5.459 -11.163 1.00 82.81 208 HIS A O 1
ATOM 1655 N N . THR A 1 209 ? -1.432 -3.600 -10.955 1.00 90.12 209 THR A N 1
ATOM 1656 C CA . THR A 1 209 ? -1.247 -3.342 -12.385 1.00 90.12 209 THR A CA 1
ATOM 1657 C C . THR A 1 209 ? 0.065 -3.945 -12.885 1.00 90.12 209 THR A C 1
ATOM 1659 O O . THR A 1 209 ? 0.102 -4.476 -13.994 1.00 90.12 209 THR A O 1
ATOM 1662 N N . LEU A 1 210 ? 1.127 -3.906 -12.073 1.00 90.81 210 LEU A N 1
ATOM 1663 C CA . LEU A 1 210 ? 2.458 -4.371 -12.448 1.00 90.81 210 LEU A CA 1
ATOM 1664 C C . LEU A 1 210 ? 2.498 -5.873 -12.725 1.00 90.81 210 LEU A C 1
ATOM 1666 O O . LEU A 1 210 ? 3.055 -6.239 -13.751 1.00 90.81 210 LEU A O 1
ATOM 1670 N N . ASP A 1 211 ? 1.874 -6.736 -11.916 1.00 89.44 211 ASP A N 1
ATOM 1671 C CA . ASP A 1 211 ? 1.883 -8.187 -12.190 1.00 89.44 211 ASP A CA 1
ATOM 1672 C C . ASP A 1 211 ? 1.328 -8.546 -13.591 1.00 89.44 211 ASP A C 1
ATOM 1674 O O . ASP A 1 211 ? 2.071 -9.089 -14.424 1.00 89.44 211 ASP A O 1
ATOM 1678 N N . PRO A 1 212 ? 0.069 -8.207 -13.942 1.00 91.88 212 PRO A N 1
ATOM 1679 C CA . PRO A 1 212 ? -0.454 -8.530 -15.266 1.00 91.88 212 PRO A CA 1
ATOM 1680 C C . PRO A 1 212 ? 0.300 -7.801 -16.389 1.00 91.88 212 PRO A C 1
ATOM 1682 O O . PRO A 1 212 ? 0.407 -8.347 -17.494 1.00 91.88 212 PRO A O 1
ATOM 1685 N N . LEU A 1 213 ? 0.850 -6.606 -16.127 1.00 94.94 213 LEU A N 1
ATOM 1686 C CA . LEU A 1 213 ? 1.633 -5.844 -17.100 1.00 94.94 213 LEU A CA 1
ATOM 1687 C C . LEU A 1 213 ? 2.974 -6.519 -17.387 1.00 94.94 213 LEU A C 1
ATOM 1689 O O . LEU A 1 213 ? 3.271 -6.796 -18.547 1.00 94.94 213 LEU A O 1
ATOM 1693 N N . MET A 1 214 ? 3.757 -6.836 -16.356 1.00 94.19 214 MET A N 1
ATOM 1694 C CA . MET A 1 214 ? 5.056 -7.504 -16.464 1.00 94.19 214 MET A CA 1
ATOM 1695 C C . MET A 1 214 ? 4.928 -8.827 -17.217 1.00 94.19 214 MET A C 1
ATOM 1697 O O . MET A 1 214 ? 5.697 -9.091 -18.144 1.00 94.19 214 MET A O 1
ATOM 1701 N N . ARG A 1 215 ? 3.874 -9.604 -16.934 1.00 92.44 215 ARG A N 1
ATOM 1702 C CA . ARG A 1 215 ? 3.542 -10.821 -17.692 1.00 92.44 215 ARG A CA 1
ATOM 1703 C C . ARG A 1 215 ? 3.112 -10.546 -19.132 1.00 92.44 215 ARG A C 1
ATOM 1705 O O . ARG A 1 215 ? 3.261 -11.415 -19.985 1.00 92.44 215 ARG A O 1
ATOM 1712 N N . ALA A 1 216 ? 2.477 -9.414 -19.433 1.00 93.44 216 ALA A N 1
ATOM 1713 C CA . ALA A 1 216 ? 2.107 -9.061 -20.807 1.00 93.44 216 ALA A CA 1
ATOM 1714 C C . ALA A 1 216 ? 3.337 -8.678 -21.641 1.00 93.44 216 ALA A C 1
ATOM 1716 O O . ALA A 1 216 ? 3.459 -9.082 -22.800 1.00 93.44 216 ALA A O 1
ATOM 1717 N N . VAL A 1 217 ? 4.256 -7.928 -21.03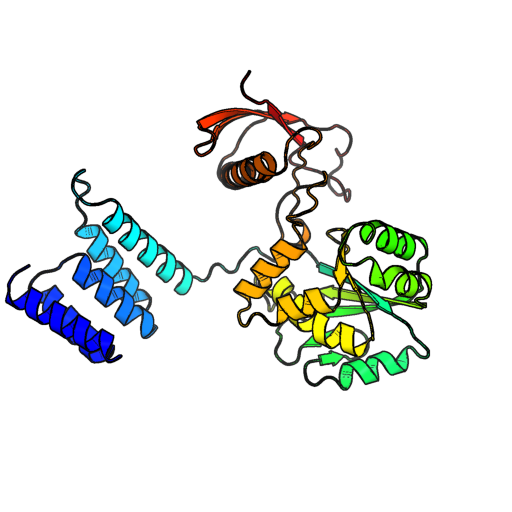4 1.00 93.44 217 VAL A N 1
ATOM 1718 C CA . VAL A 1 217 ? 5.445 -7.400 -21.709 1.00 93.44 217 VAL A CA 1
ATOM 1719 C C . VAL A 1 217 ? 6.662 -8.326 -21.619 1.00 93.44 217 VAL A C 1
ATOM 1721 O O . VAL A 1 217 ? 7.660 -8.071 -22.287 1.00 93.44 217 VAL A O 1
ATOM 1724 N N . ASN A 1 218 ? 6.554 -9.434 -20.878 1.00 92.25 218 ASN A N 1
ATOM 1725 C CA . ASN A 1 218 ? 7.637 -10.373 -20.566 1.00 92.25 218 ASN A CA 1
ATOM 1726 C C . ASN A 1 218 ? 8.830 -9.692 -19.872 1.00 92.25 218 ASN A C 1
ATOM 1728 O O . ASN A 1 218 ? 9.983 -9.970 -20.200 1.00 92.25 218 ASN A O 1
ATOM 1732 N N . ALA A 1 219 ? 8.549 -8.793 -18.927 1.00 92.75 219 ALA A N 1
ATOM 1733 C CA . ALA A 1 219 ? 9.570 -8.181 -18.086 1.00 92.75 219 ALA A CA 1
ATOM 1734 C C . ALA A 1 219 ? 9.784 -9.033 -16.824 1.00 92.75 219 ALA A C 1
ATOM 1736 O O . ALA A 1 219 ? 8.838 -9.208 -16.054 1.00 92.75 219 ALA A O 1
ATOM 1737 N N . PRO A 1 220 ? 10.996 -9.558 -16.579 1.00 90.06 220 PRO A N 1
ATOM 1738 C CA . PRO A 1 220 ? 11.264 -10.380 -15.402 1.00 90.06 220 PRO A CA 1
ATOM 1739 C C . PRO A 1 220 ? 11.460 -9.555 -14.127 1.00 90.06 220 PRO A C 1
ATOM 1741 O O . PRO A 1 220 ? 11.329 -10.099 -13.036 1.00 90.06 220 PRO A O 1
ATOM 1744 N N . ILE A 1 221 ? 11.770 -8.263 -14.254 1.00 90.12 221 ILE A N 1
ATOM 1745 C CA . ILE A 1 221 ? 12.040 -7.364 -13.130 1.00 90.12 221 ILE A CA 1
ATOM 1746 C C . ILE A 1 221 ? 11.415 -5.985 -13.357 1.00 90.12 221 ILE A C 1
ATOM 1748 O O . ILE A 1 221 ? 11.146 -5.600 -14.498 1.00 90.12 221 ILE A O 1
ATOM 1752 N N . ALA A 1 222 ? 11.239 -5.235 -12.275 1.00 88.81 222 ALA A N 1
ATOM 1753 C CA . ALA A 1 222 ? 10.811 -3.844 -12.277 1.00 88.81 222 ALA A CA 1
ATOM 1754 C C . ALA A 1 222 ? 11.766 -2.989 -11.437 1.00 88.81 222 ALA A C 1
ATOM 1756 O O . ALA A 1 222 ? 12.055 -3.328 -10.291 1.00 88.81 222 ALA A O 1
ATOM 1757 N N . LEU A 1 223 ? 12.231 -1.873 -12.001 1.00 83.62 223 LEU A N 1
ATOM 1758 C CA . LEU A 1 223 ? 13.004 -0.850 -11.297 1.00 83.62 223 LEU A CA 1
ATOM 1759 C C . LEU A 1 223 ? 12.081 0.301 -10.889 1.00 83.62 223 LEU A C 1
ATOM 1761 O O . LEU A 1 223 ? 11.544 1.004 -11.747 1.00 83.62 223 LEU A O 1
ATOM 1765 N N . PHE A 1 224 ? 11.973 0.558 -9.592 1.00 77.38 224 PHE A N 1
ATOM 1766 C CA . PHE A 1 224 ? 11.284 1.718 -9.038 1.00 77.38 224 PHE A CA 1
ATOM 1767 C C . PHE A 1 224 ? 12.257 2.895 -8.954 1.00 77.38 224 PHE A C 1
ATOM 1769 O O . PHE A 1 224 ? 13.118 2.961 -8.080 1.00 77.38 224 PHE A O 1
ATOM 1776 N N . ARG A 1 225 ? 12.135 3.854 -9.876 1.00 68.94 225 ARG A N 1
ATOM 1777 C CA . ARG A 1 225 ? 13.119 4.940 -10.035 1.00 68.94 225 ARG A CA 1
ATOM 1778 C C . ARG A 1 225 ? 13.213 5.871 -8.831 1.00 68.94 225 ARG A C 1
ATOM 1780 O O . ARG A 1 225 ? 14.262 6.459 -8.609 1.00 68.94 225 ARG A O 1
ATOM 1787 N N . ASN A 1 226 ? 12.117 6.049 -8.097 1.00 64.50 226 ASN A N 1
ATOM 1788 C CA . ASN A 1 226 ? 12.078 6.951 -6.947 1.00 64.50 226 ASN A CA 1
ATOM 1789 C C . ASN A 1 226 ? 12.833 6.390 -5.729 1.00 64.50 226 ASN A C 1
ATOM 1791 O O . ASN A 1 226 ? 13.254 7.175 -4.889 1.00 64.50 226 ASN A O 1
ATOM 1795 N N . SER A 1 227 ? 12.991 5.065 -5.634 1.00 60.38 227 SER A N 1
ATOM 1796 C CA . SER A 1 227 ? 13.641 4.377 -4.507 1.00 60.38 227 SER A CA 1
ATOM 1797 C C . SER A 1 227 ? 14.894 3.595 -4.897 1.00 60.38 227 SER A C 1
ATOM 1799 O O . SER A 1 227 ? 15.564 3.058 -4.026 1.00 60.38 227 SER A O 1
ATOM 1801 N N . ASN A 1 228 ? 15.220 3.516 -6.193 1.00 64.50 228 ASN A N 1
ATOM 1802 C CA . ASN A 1 228 ? 16.270 2.650 -6.737 1.00 64.50 228 ASN A CA 1
ATOM 1803 C C . ASN A 1 228 ? 16.104 1.167 -6.353 1.00 64.50 228 ASN A C 1
ATOM 1805 O O . ASN A 1 228 ? 17.078 0.424 -6.323 1.00 64.50 228 ASN A O 1
ATOM 1809 N N . GLN A 1 229 ? 14.872 0.726 -6.097 1.00 70.38 229 GLN A N 1
ATOM 1810 C CA . GLN A 1 229 ? 14.575 -0.666 -5.768 1.00 70.38 229 GLN A CA 1
ATOM 1811 C C . GLN A 1 229 ? 14.327 -1.489 -7.029 1.00 70.38 229 GLN A C 1
ATOM 1813 O O . GLN A 1 229 ? 13.631 -1.038 -7.944 1.00 70.38 229 GLN A O 1
ATOM 1818 N N . VAL A 1 230 ? 14.856 -2.713 -7.066 1.00 76.25 230 VAL A N 1
ATOM 1819 C CA . VAL A 1 230 ? 14.642 -3.666 -8.163 1.00 76.25 230 VAL A CA 1
ATOM 1820 C C . VAL A 1 230 ? 13.962 -4.911 -7.620 1.00 76.25 230 VAL A C 1
ATOM 1822 O O . VAL A 1 230 ? 14.508 -5.571 -6.748 1.00 76.25 230 VAL A O 1
ATOM 1825 N N . ASN A 1 231 ? 12.796 -5.243 -8.171 1.00 80.25 231 ASN A N 1
ATOM 1826 C CA . ASN A 1 231 ? 11.997 -6.385 -7.727 1.00 80.25 231 ASN A CA 1
ATOM 1827 C C . ASN A 1 231 ? 11.749 -7.355 -8.876 1.00 80.25 231 ASN A C 1
ATOM 1829 O O . ASN A 1 231 ? 11.517 -6.934 -10.015 1.00 80.25 231 ASN A O 1
ATOM 1833 N N . ALA A 1 232 ? 11.772 -8.648 -8.577 1.00 84.88 232 ALA A N 1
ATOM 1834 C CA . ALA A 1 232 ? 11.412 -9.694 -9.517 1.00 84.88 232 ALA A CA 1
ATOM 1835 C C . ALA A 1 232 ? 9.892 -9.762 -9.725 1.00 84.88 232 ALA A C 1
ATOM 1837 O O . ALA A 1 232 ? 9.091 -9.412 -8.858 1.00 84.88 232 ALA A O 1
ATOM 1838 N N . CYS A 1 233 ? 9.479 -10.269 -10.887 1.00 86.19 233 CYS A N 1
ATOM 1839 C CA . CYS A 1 233 ? 8.066 -10.461 -11.214 1.00 86.19 233 CYS A CA 1
ATOM 1840 C C . CYS A 1 233 ? 7.336 -11.327 -10.172 1.00 86.19 233 CYS A C 1
ATOM 1842 O O . CYS A 1 233 ? 6.166 -11.084 -9.887 1.00 86.19 233 CYS A O 1
ATOM 1844 N N . GLU A 1 234 ? 8.011 -12.331 -9.607 1.00 83.00 234 GLU A N 1
ATOM 1845 C CA . GLU A 1 234 ? 7.440 -13.227 -8.593 1.00 83.00 234 GLU A CA 1
ATOM 1846 C C . GLU A 1 234 ? 7.188 -12.516 -7.258 1.00 83.00 234 GLU A C 1
ATOM 1848 O O . GLU A 1 234 ? 6.175 -12.770 -6.613 1.00 83.00 234 GLU A O 1
ATOM 1853 N N . GLU A 1 235 ? 8.062 -11.588 -6.867 1.00 79.06 235 GLU A N 1
ATOM 1854 C CA . GLU A 1 235 ? 7.916 -10.797 -5.639 1.00 79.06 235 GLU A CA 1
ATOM 1855 C C . GLU A 1 235 ? 6.702 -9.873 -5.748 1.00 79.06 235 GLU A C 1
ATOM 1857 O O . GLU A 1 235 ? 5.829 -9.880 -4.882 1.00 79.06 235 GLU A O 1
ATOM 1862 N N . ILE A 1 236 ? 6.580 -9.170 -6.877 1.00 81.12 236 ILE A N 1
ATOM 1863 C CA . ILE A 1 236 ? 5.423 -8.316 -7.171 1.00 81.12 236 ILE A CA 1
ATOM 1864 C C . ILE A 1 236 ? 4.130 -9.136 -7.204 1.00 81.12 236 ILE A C 1
ATOM 1866 O O . ILE A 1 236 ? 3.113 -8.692 -6.673 1.00 81.12 236 ILE A O 1
ATOM 1870 N N . PHE A 1 237 ? 4.163 -10.337 -7.788 1.00 82.00 237 PHE A N 1
ATOM 1871 C CA . PHE A 1 237 ? 3.015 -11.241 -7.801 1.00 82.00 237 PHE A CA 1
ATOM 1872 C C . PHE A 1 237 ? 2.598 -11.664 -6.388 1.00 82.00 237 PHE A C 1
ATOM 1874 O O . PHE A 1 237 ? 1.417 -11.581 -6.060 1.00 82.00 237 PHE A O 1
ATOM 1881 N N . ASN A 1 238 ? 3.548 -12.078 -5.547 1.00 79.25 238 ASN A N 1
ATOM 1882 C CA . ASN A 1 238 ? 3.262 -12.500 -4.177 1.00 79.25 238 ASN A CA 1
ATOM 1883 C C . ASN A 1 238 ? 2.662 -11.356 -3.351 1.00 79.25 238 ASN A C 1
ATOM 1885 O O . ASN A 1 238 ? 1.687 -11.574 -2.638 1.00 79.25 238 ASN A O 1
ATOM 1889 N N . CYS A 1 239 ? 3.179 -10.134 -3.502 1.00 70.50 239 CYS A N 1
ATOM 1890 C CA . CYS A 1 239 ? 2.618 -8.958 -2.838 1.00 70.50 239 CYS A CA 1
ATOM 1891 C C . CYS A 1 239 ? 1.218 -8.607 -3.361 1.00 70.50 239 CYS A C 1
ATOM 1893 O O . CYS A 1 239 ? 0.333 -8.287 -2.578 1.00 70.50 239 CYS A O 1
ATOM 1895 N N . ALA A 1 240 ? 0.987 -8.688 -4.674 1.00 69.31 240 ALA A N 1
ATOM 1896 C CA . ALA A 1 240 ? -0.315 -8.391 -5.276 1.00 69.31 240 ALA A CA 1
ATOM 1897 C C . ALA A 1 240 ? -1.381 -9.475 -5.021 1.00 69.31 240 ALA A C 1
ATOM 1899 O O . ALA A 1 240 ? -2.564 -9.213 -5.241 1.00 69.31 240 ALA A O 1
ATOM 1900 N N . ALA A 1 241 ? -0.975 -10.680 -4.607 1.00 68.56 241 ALA A N 1
ATOM 1901 C CA . ALA A 1 241 ? -1.873 -11.772 -4.240 1.00 68.56 241 ALA A CA 1
ATOM 1902 C C . ALA A 1 241 ? -2.524 -11.577 -2.859 1.00 68.56 241 ALA A C 1
ATOM 1904 O O . ALA A 1 241 ? -3.488 -12.273 -2.543 1.00 68.56 241 ALA A O 1
ATOM 1905 N N . GLU A 1 242 ? -2.037 -10.636 -2.046 1.00 64.62 242 GLU A N 1
ATOM 1906 C CA . GLU A 1 242 ? -2.711 -10.247 -0.811 1.00 64.62 242 GLU A CA 1
ATOM 1907 C C . GLU A 1 242 ? -4.055 -9.567 -1.136 1.00 64.62 242 GLU A C 1
ATOM 1909 O O . GLU A 1 242 ? -4.147 -8.685 -1.988 1.00 64.62 242 GLU A O 1
ATOM 1914 N N . GLU A 1 243 ? -5.135 -10.009 -0.486 1.00 51.38 243 GLU A N 1
ATOM 1915 C CA . GLU A 1 243 ? -6.500 -9.700 -0.944 1.00 51.38 243 GLU A CA 1
ATOM 1916 C C . GLU A 1 243 ? -6.977 -8.276 -0.612 1.00 51.38 243 GLU A C 1
ATOM 1918 O O . GLU A 1 243 ? -7.981 -7.824 -1.169 1.00 51.38 243 GLU A O 1
ATOM 1923 N N . THR A 1 244 ? -6.286 -7.546 0.273 1.00 54.47 244 THR A N 1
ATOM 1924 C CA . THR A 1 244 ? -6.694 -6.190 0.675 1.00 54.47 244 THR A CA 1
ATOM 1925 C C . THR A 1 244 ? -5.705 -5.130 0.184 1.00 54.47 244 THR A C 1
ATOM 1927 O O . THR A 1 244 ? -4.493 -5.311 0.318 1.00 54.47 244 THR A O 1
ATOM 1930 N N . PRO A 1 245 ? -6.185 -3.967 -0.307 1.00 50.72 245 PRO A N 1
ATOM 1931 C CA . PRO A 1 245 ? -5.316 -2.843 -0.659 1.00 50.72 245 PRO A CA 1
ATOM 1932 C C . PRO A 1 245 ? -4.380 -2.410 0.476 1.00 50.72 245 PRO A C 1
ATOM 1934 O O . PRO A 1 245 ? -3.262 -1.980 0.213 1.00 50.72 245 PRO A O 1
ATOM 1937 N N . ALA A 1 246 ? -4.818 -2.553 1.733 1.00 49.03 246 ALA A N 1
ATOM 1938 C CA . ALA A 1 246 ? -4.028 -2.233 2.919 1.00 49.03 246 ALA A CA 1
ATOM 1939 C C . ALA A 1 246 ? -2.841 -3.191 3.114 1.00 49.03 246 ALA A C 1
ATOM 1941 O O . ALA A 1 246 ? -1.727 -2.731 3.355 1.00 49.03 246 ALA A O 1
ATOM 1942 N N . ASN A 1 247 ? -3.055 -4.500 2.952 1.00 53.28 247 ASN A N 1
ATOM 1943 C CA . ASN A 1 247 ? -1.990 -5.498 3.055 1.00 53.28 247 ASN A CA 1
ATOM 1944 C C . ASN A 1 247 ? -0.992 -5.331 1.901 1.00 53.28 247 ASN A C 1
ATOM 1946 O O . ASN A 1 247 ? 0.206 -5.196 2.132 1.00 53.28 247 ASN A O 1
ATOM 1950 N N . VAL A 1 248 ? -1.504 -5.135 0.682 1.00 52.06 248 VAL A N 1
ATOM 1951 C CA . VAL A 1 248 ? -0.701 -4.847 -0.515 1.00 52.06 248 VAL A CA 1
ATOM 1952 C C . VAL A 1 248 ? 0.139 -3.576 -0.338 1.00 52.06 248 VAL A C 1
ATOM 1954 O O . VAL A 1 248 ? 1.308 -3.559 -0.714 1.00 52.06 248 VAL A O 1
ATOM 1957 N N . CYS A 1 249 ? -0.408 -2.516 0.271 1.00 53.16 249 CYS A N 1
ATOM 1958 C CA . CYS A 1 249 ? 0.346 -1.311 0.637 1.00 53.16 249 CYS A CA 1
ATOM 1959 C C . CYS A 1 249 ? 1.425 -1.583 1.684 1.00 53.16 249 CYS A C 1
ATOM 1961 O O . CYS A 1 249 ? 2.541 -1.095 1.538 1.00 53.16 249 CYS A O 1
ATOM 1963 N N . ALA A 1 250 ? 1.119 -2.349 2.731 1.00 50.59 250 ALA A N 1
ATOM 1964 C CA . ALA A 1 250 ? 2.098 -2.708 3.751 1.00 50.59 250 ALA A CA 1
ATOM 1965 C C . ALA A 1 250 ? 3.246 -3.535 3.146 1.00 50.59 250 ALA A C 1
ATOM 1967 O O . ALA A 1 250 ? 4.415 -3.262 3.417 1.00 50.59 250 ALA A O 1
ATOM 1968 N N . ALA A 1 251 ? 2.929 -4.481 2.260 1.00 52.28 251 ALA A N 1
ATOM 1969 C CA . ALA A 1 251 ? 3.900 -5.236 1.479 1.00 52.28 251 ALA A CA 1
ATOM 1970 C C . ALA A 1 251 ? 4.700 -4.334 0.520 1.00 52.28 251 ALA A C 1
ATOM 1972 O O . ALA A 1 251 ? 5.908 -4.500 0.379 1.00 52.28 251 ALA A O 1
ATOM 1973 N N . PHE A 1 252 ? 4.072 -3.322 -0.086 1.00 53.62 252 PHE A N 1
ATOM 1974 C CA . PHE A 1 252 ? 4.761 -2.326 -0.912 1.00 53.62 252 PHE A CA 1
ATOM 1975 C C . PHE A 1 252 ? 5.720 -1.447 -0.107 1.00 53.62 252 PHE A C 1
ATOM 1977 O O . PHE A 1 252 ? 6.832 -1.189 -0.554 1.00 53.62 252 PHE A O 1
ATOM 1984 N N . CYS A 1 253 ? 5.333 -1.014 1.094 1.00 49.19 253 CYS A N 1
ATOM 1985 C CA . CYS A 1 253 ? 6.230 -0.299 1.998 1.00 49.19 253 CYS A CA 1
ATOM 1986 C C . CYS A 1 253 ? 7.450 -1.160 2.355 1.00 49.19 253 CYS A C 1
ATOM 1988 O O . CYS A 1 253 ? 8.552 -0.629 2.404 1.00 49.19 253 CYS A O 1
ATOM 1990 N N . LYS A 1 254 ? 7.283 -2.481 2.510 1.00 51.50 254 LYS A N 1
ATOM 1991 C CA . LYS A 1 254 ? 8.400 -3.431 2.675 1.00 51.50 254 LYS A CA 1
ATOM 1992 C C . LYS A 1 254 ? 9.253 -3.581 1.412 1.00 51.50 254 LYS A C 1
ATOM 1994 O O . LYS A 1 254 ? 10.464 -3.654 1.504 1.00 51.50 254 LYS A O 1
ATOM 1999 N N . ILE A 1 255 ? 8.658 -3.555 0.218 1.00 51.56 255 ILE A N 1
ATOM 2000 C CA . ILE A 1 255 ? 9.416 -3.519 -1.049 1.00 51.56 255 ILE A CA 1
ATOM 2001 C C . ILE A 1 255 ? 10.299 -2.259 -1.141 1.00 51.56 255 ILE A C 1
ATOM 2003 O O . ILE A 1 255 ? 11.387 -2.286 -1.713 1.00 51.56 255 ILE A O 1
ATOM 2007 N N . TYR A 1 256 ? 9.824 -1.135 -0.604 1.00 50.44 256 TYR A N 1
ATOM 2008 C CA . TYR A 1 256 ? 10.580 0.117 -0.570 1.00 50.44 256 TYR A CA 1
ATOM 2009 C C . TYR A 1 256 ? 11.612 0.165 0.564 1.00 50.44 256 TYR A C 1
ATOM 2011 O O . TYR A 1 256 ? 12.632 0.839 0.410 1.00 50.44 256 TYR A O 1
ATOM 2019 N N . ASN A 1 257 ? 11.364 -0.572 1.648 1.00 45.38 257 ASN A N 1
ATOM 2020 C CA . ASN A 1 257 ? 12.178 -0.631 2.856 1.00 45.38 257 ASN A CA 1
ATOM 2021 C C . ASN A 1 257 ? 12.697 -2.068 3.053 1.00 45.38 257 ASN A C 1
ATOM 2023 O O . ASN A 1 257 ? 12.030 -2.885 3.682 1.00 45.38 257 ASN A O 1
ATOM 2027 N N . ASP A 1 258 ? 13.870 -2.375 2.493 1.00 42.28 258 ASP A N 1
ATOM 2028 C CA . ASP A 1 258 ? 14.501 -3.699 2.609 1.00 42.28 258 ASP A CA 1
ATOM 2029 C C . ASP A 1 258 ? 14.864 -4.008 4.080 1.00 42.28 258 ASP A C 1
ATOM 2031 O O . ASP A 1 258 ? 15.653 -3.282 4.687 1.00 42.28 258 ASP A O 1
ATOM 2035 N N . GLU A 1 259 ? 14.293 -5.079 4.650 1.00 39.31 259 GLU A N 1
ATOM 2036 C CA . GLU A 1 259 ? 14.601 -5.574 6.005 1.00 39.31 259 GLU A CA 1
ATOM 2037 C C . GLU A 1 259 ? 15.992 -6.252 6.083 1.00 39.31 259 GLU A C 1
ATOM 2039 O O . GLU A 1 259 ? 16.540 -6.384 7.174 1.00 39.31 259 GLU A O 1
ATOM 2044 N N . GLU A 1 260 ? 16.594 -6.676 4.958 1.00 40.12 260 GLU A N 1
ATOM 2045 C CA . GLU A 1 260 ? 17.849 -7.454 4.947 1.00 40.12 260 GLU A CA 1
ATOM 2046 C C . GLU A 1 260 ? 19.103 -6.642 4.539 1.00 40.12 260 GLU A C 1
ATOM 2048 O O . GLU A 1 260 ? 20.214 -7.069 4.854 1.00 40.12 260 GLU A O 1
ATOM 2053 N N . ASN A 1 261 ? 18.979 -5.462 3.907 1.00 39.59 261 ASN A N 1
ATOM 2054 C CA . ASN A 1 261 ? 20.126 -4.616 3.511 1.00 39.59 261 ASN A CA 1
ATOM 2055 C C . ASN A 1 261 ? 19.949 -3.130 3.860 1.00 39.59 261 ASN A C 1
ATOM 2057 O O . ASN A 1 261 ? 19.911 -2.258 2.987 1.00 39.59 261 ASN A O 1
ATOM 2061 N N . ALA A 1 262 ? 19.933 -2.815 5.153 1.00 38.44 262 ALA A N 1
ATOM 2062 C CA . ALA A 1 262 ? 20.078 -1.445 5.632 1.00 38.44 262 ALA A CA 1
ATOM 2063 C C . ALA A 1 262 ? 21.495 -0.902 5.332 1.00 38.44 262 ALA A C 1
ATOM 2065 O O . ALA A 1 262 ? 22.390 -0.915 6.175 1.00 38.44 262 ALA A O 1
ATOM 2066 N N . CYS A 1 263 ? 21.717 -0.407 4.113 1.00 27.94 263 CYS A N 1
ATOM 2067 C CA . CYS A 1 263 ? 22.870 0.421 3.771 1.00 27.94 263 CYS A CA 1
ATOM 2068 C C . CYS A 1 263 ? 22.402 1.819 3.365 1.00 27.94 263 CYS A C 1
ATOM 2070 O O . CYS A 1 263 ? 22.021 2.066 2.226 1.00 27.94 263 CYS A O 1
ATOM 2072 N N . LEU A 1 264 ? 22.455 2.715 4.354 1.00 32.50 264 LEU A N 1
ATOM 2073 C CA . LEU A 1 264 ? 22.708 4.153 4.248 1.00 32.50 264 LEU A CA 1
ATOM 2074 C C . LEU A 1 264 ? 22.191 4.821 2.967 1.00 32.50 264 LEU A C 1
ATOM 2076 O O . LEU A 1 264 ? 22.973 5.081 2.068 1.00 32.50 264 LEU A O 1
ATOM 2080 N N . PHE A 1 265 ? 20.911 5.185 2.901 1.00 33.12 265 PHE A N 1
ATOM 2081 C CA . PHE A 1 265 ? 20.428 6.199 1.959 1.00 33.12 265 PHE A CA 1
ATOM 2082 C C . PHE A 1 265 ? 19.075 6.721 2.447 1.00 33.12 265 PHE A C 1
ATOM 2084 O O . PHE A 1 265 ? 18.199 5.913 2.705 1.00 33.12 265 PHE A O 1
ATOM 2091 N N . SER A 1 266 ? 18.950 8.048 2.607 1.00 36.12 266 SER A N 1
ATOM 2092 C CA . SER A 1 266 ? 17.699 8.817 2.784 1.00 36.12 266 SER A CA 1
ATOM 2093 C C . SER A 1 266 ? 16.501 8.006 3.313 1.00 36.12 266 SER A C 1
ATOM 2095 O O . SER A 1 266 ? 15.815 7.320 2.562 1.00 36.12 266 SER A O 1
ATOM 2097 N N . VAL A 1 267 ? 16.148 8.205 4.586 1.00 39.00 267 VAL A N 1
ATOM 2098 C CA . VAL A 1 267 ? 14.824 7.863 5.145 1.00 39.00 267 VAL A CA 1
ATOM 2099 C C . VAL A 1 267 ? 13.735 8.785 4.561 1.00 39.00 267 VAL A C 1
ATOM 2101 O O . VAL A 1 267 ? 12.709 9.057 5.177 1.00 39.00 267 VAL A O 1
ATOM 2104 N N . GLY A 1 268 ? 13.948 9.314 3.358 1.00 38.94 268 GLY A N 1
ATOM 2105 C CA . GLY A 1 268 ? 12.912 9.907 2.555 1.00 38.94 268 GLY A CA 1
ATOM 2106 C C . GLY A 1 268 ? 12.056 8.776 2.021 1.00 38.94 268 GLY A C 1
ATOM 2107 O O . GLY A 1 268 ? 12.339 8.211 0.964 1.00 38.94 268 GLY A O 1
ATOM 2108 N N . MET A 1 269 ? 10.933 8.511 2.692 1.00 42.78 269 MET A N 1
ATOM 2109 C CA . MET A 1 269 ? 9.750 7.908 2.069 1.00 42.78 269 MET A CA 1
ATOM 2110 C C . MET A 1 269 ? 9.178 8.881 1.019 1.00 42.78 269 MET A C 1
ATOM 2112 O O . MET A 1 269 ? 8.002 9.257 1.052 1.00 42.78 269 MET A O 1
ATOM 2116 N N . HIS A 1 270 ? 10.039 9.313 0.088 1.00 43.19 270 HIS A N 1
ATOM 2117 C CA . HIS A 1 270 ? 9.790 10.322 -0.915 1.00 43.19 270 HIS A CA 1
ATOM 2118 C C . HIS A 1 270 ? 8.584 9.897 -1.675 1.00 43.19 270 HIS A C 1
ATOM 2120 O O . HIS A 1 270 ? 7.582 10.550 -1.454 1.00 43.19 270 HIS A O 1
ATOM 2126 N N . ALA A 1 271 ? 8.637 8.735 -2.348 1.00 38.06 271 ALA A N 1
ATOM 2127 C CA . ALA A 1 271 ? 7.586 8.109 -3.161 1.00 38.06 271 ALA A CA 1
ATOM 2128 C C . ALA A 1 271 ? 6.207 7.950 -2.480 1.00 38.06 271 ALA A C 1
ATOM 2130 O O . ALA A 1 271 ? 5.211 7.735 -3.174 1.00 38.06 271 ALA A O 1
ATOM 2131 N N . LEU A 1 272 ? 6.139 8.115 -1.153 1.00 37.25 272 LEU A N 1
ATOM 2132 C CA . LEU A 1 272 ? 4.925 8.028 -0.339 1.00 37.25 272 LEU A CA 1
ATOM 2133 C C . LEU A 1 272 ? 4.473 9.378 0.264 1.00 37.25 272 LEU A C 1
ATOM 2135 O O . LEU A 1 272 ? 3.399 9.451 0.852 1.00 37.25 272 LEU A O 1
ATOM 2139 N N . GLY A 1 273 ? 5.229 10.463 0.063 1.00 32.69 273 GLY A N 1
ATOM 2140 C CA . GLY A 1 273 ? 4.834 11.839 0.396 1.00 32.69 273 GLY A CA 1
ATOM 2141 C C . GLY A 1 273 ? 5.415 12.388 1.706 1.00 32.69 273 GLY A C 1
ATOM 2142 O O . GLY A 1 273 ? 4.919 13.406 2.210 1.00 32.69 273 GLY A O 1
ATOM 2143 N N . TYR A 1 274 ? 6.446 11.740 2.249 1.00 36.22 274 TYR A N 1
ATOM 2144 C CA . TYR A 1 274 ? 7.123 12.132 3.489 1.00 36.22 274 TYR A CA 1
ATOM 2145 C C . TYR A 1 274 ? 8.406 12.936 3.226 1.00 36.22 274 TYR A C 1
ATOM 2147 O O . TYR A 1 274 ? 8.936 12.931 2.115 1.00 36.22 274 TYR A O 1
ATOM 2155 N N . ALA A 1 275 ? 8.866 13.659 4.252 1.00 35.84 275 ALA A N 1
ATOM 2156 C CA . ALA A 1 275 ? 10.051 14.512 4.198 1.00 35.84 275 ALA A CA 1
ATOM 2157 C C . ALA A 1 275 ? 11.367 13.715 4.247 1.00 35.84 275 ALA A C 1
ATOM 2159 O O . ALA A 1 275 ? 11.415 12.601 4.762 1.00 35.84 275 ALA A O 1
ATOM 2160 N N . ASP A 1 276 ? 12.421 14.324 3.706 1.00 40.25 276 ASP A N 1
ATOM 2161 C CA . ASP A 1 276 ? 13.779 13.786 3.646 1.00 40.25 276 ASP A CA 1
ATOM 2162 C C . ASP A 1 276 ? 14.460 13.834 5.024 1.00 40.25 276 ASP A C 1
ATOM 2164 O O . ASP A 1 276 ? 14.470 14.878 5.680 1.00 40.25 276 ASP A O 1
ATOM 2168 N N . ALA A 1 277 ? 15.099 12.742 5.435 1.00 36.56 277 ALA A N 1
ATOM 2169 C CA . ALA A 1 277 ? 16.061 12.737 6.532 1.00 36.56 277 ALA A CA 1
ATOM 2170 C C . ALA A 1 277 ? 17.139 11.685 6.266 1.00 36.56 277 ALA A C 1
ATOM 2172 O O . ALA A 1 277 ? 16.852 10.597 5.774 1.00 36.56 277 ALA A O 1
ATOM 2173 N N . GLN A 1 278 ? 18.398 11.999 6.564 1.00 40.56 278 GLN A N 1
ATOM 2174 C CA . GLN A 1 278 ? 19.521 11.081 6.367 1.00 40.56 278 GLN A CA 1
ATOM 2175 C C . GLN A 1 278 ? 20.131 10.730 7.723 1.00 40.56 278 GLN A C 1
ATOM 2177 O O . GLN A 1 278 ? 20.367 11.622 8.531 1.00 40.56 278 GLN A O 1
ATOM 2182 N N . ILE A 1 279 ? 20.405 9.445 7.952 1.00 38.72 279 ILE A N 1
ATOM 2183 C CA . ILE A 1 279 ? 21.171 8.970 9.108 1.00 38.72 279 ILE A CA 1
ATOM 2184 C C . ILE A 1 279 ? 22.461 8.343 8.566 1.00 38.72 279 ILE A C 1
ATOM 2186 O O . ILE A 1 279 ? 22.382 7.458 7.708 1.00 38.72 279 ILE A O 1
ATOM 2190 N N . PRO A 1 280 ? 23.652 8.769 9.018 1.00 35.81 280 PRO A N 1
ATOM 2191 C CA . PRO A 1 280 ? 24.875 8.032 8.740 1.00 35.81 280 PRO A CA 1
ATOM 2192 C C . PRO A 1 280 ? 24.860 6.731 9.554 1.00 35.81 280 PRO A C 1
ATOM 2194 O O . PRO A 1 280 ? 24.956 6.753 10.778 1.00 35.81 280 PRO A O 1
ATOM 2197 N N . TYR A 1 281 ? 24.716 5.595 8.874 1.00 39.78 281 TYR A N 1
ATOM 2198 C CA . TYR A 1 281 ? 24.642 4.270 9.492 1.00 39.78 281 TYR A CA 1
ATOM 2199 C C . TYR A 1 281 ? 25.865 3.438 9.090 1.00 39.78 281 TYR A C 1
ATOM 2201 O O . TYR A 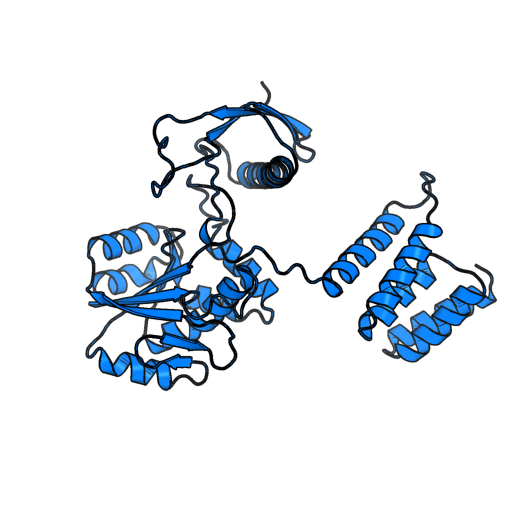1 281 ? 25.796 2.621 8.179 1.00 39.78 281 TYR A O 1
ATOM 2209 N N . GLU A 1 282 ? 27.016 3.693 9.715 1.00 39.22 282 GLU A N 1
ATOM 2210 C CA . GLU A 1 282 ? 28.255 2.949 9.416 1.00 39.22 282 GLU A CA 1
ATOM 2211 C C . GLU A 1 282 ? 28.729 2.009 10.542 1.00 39.22 282 GLU A C 1
ATOM 2213 O O . GLU A 1 282 ? 29.735 1.333 10.352 1.00 39.22 282 GLU A O 1
ATOM 2218 N N . LEU A 1 283 ? 28.062 1.909 11.705 1.00 35.38 283 LEU A N 1
ATOM 2219 C CA . LEU A 1 283 ? 28.685 1.251 12.876 1.00 35.38 283 LEU A CA 1
ATOM 2220 C C . LEU A 1 283 ? 27.778 0.430 13.818 1.00 35.38 283 LEU A C 1
ATOM 2222 O O . LEU A 1 283 ? 28.201 0.148 14.938 1.00 35.38 283 LEU A O 1
ATOM 2226 N N . LEU A 1 284 ? 26.576 -0.002 13.421 1.00 38.47 284 LEU A N 1
ATOM 2227 C CA . LEU A 1 284 ? 25.678 -0.722 14.341 1.00 38.47 284 LEU A CA 1
ATOM 2228 C C . LEU A 1 284 ? 25.256 -2.113 13.821 1.00 38.47 284 LEU A C 1
ATOM 2230 O O . LEU A 1 284 ? 24.980 -2.255 12.630 1.00 38.47 284 LEU A O 1
ATOM 2234 N N . PRO A 1 285 ? 25.207 -3.143 14.693 1.00 45.56 285 PRO A N 1
ATOM 2235 C CA . PRO A 1 285 ? 24.606 -4.443 14.380 1.00 45.56 285 PRO A CA 1
ATOM 2236 C C . PRO A 1 285 ? 23.124 -4.318 13.981 1.00 45.56 285 PRO A C 1
ATOM 2238 O O . PRO A 1 285 ? 22.423 -3.443 14.490 1.00 45.56 285 PRO A O 1
ATOM 2241 N N . VAL A 1 286 ? 22.647 -5.211 13.104 1.00 42.38 286 VAL A N 1
ATOM 2242 C CA . VAL A 1 286 ? 21.288 -5.213 12.511 1.00 42.38 286 VAL A CA 1
ATOM 2243 C C . VAL A 1 286 ? 20.184 -5.150 13.570 1.00 42.38 286 VAL A C 1
ATOM 2245 O O . VAL A 1 286 ? 19.174 -4.477 13.387 1.00 42.38 286 VAL A O 1
ATOM 2248 N N . GLU A 1 287 ? 20.400 -5.787 14.716 1.00 46.56 287 GLU A N 1
ATOM 2249 C CA . GLU A 1 287 ? 19.433 -5.846 15.811 1.00 46.56 287 GLU A CA 1
ATOM 2250 C C . GLU A 1 287 ? 19.201 -4.469 16.457 1.00 46.56 287 GLU A C 1
ATOM 2252 O O . GLU A 1 287 ? 18.099 -4.182 16.905 1.00 46.56 287 GLU A O 1
ATOM 2257 N N . VAL A 1 288 ? 20.211 -3.592 16.447 1.00 47.66 288 VAL A N 1
ATOM 2258 C CA . VAL A 1 288 ? 20.131 -2.214 16.968 1.00 47.66 288 VAL A CA 1
ATOM 2259 C C . VAL A 1 288 ? 19.564 -1.253 15.910 1.00 47.66 288 VAL A C 1
ATOM 2261 O O . VAL A 1 288 ? 19.046 -0.187 16.239 1.00 47.66 288 VAL A O 1
ATOM 2264 N N . ALA A 1 289 ? 19.619 -1.624 14.628 1.00 46.12 289 ALA A N 1
ATOM 2265 C CA . ALA A 1 289 ? 19.113 -0.807 13.524 1.00 46.12 289 ALA A CA 1
ATOM 2266 C C . ALA A 1 289 ? 17.601 -0.681 13.507 1.00 46.12 289 ALA A C 1
ATOM 2268 O O . ALA A 1 289 ? 17.086 0.410 13.263 1.00 46.12 289 ALA A O 1
ATOM 2269 N N . HIS A 1 290 ? 16.897 -1.762 13.819 1.00 45.97 290 HIS A N 1
ATOM 2270 C CA . HIS A 1 290 ? 15.440 -1.751 13.878 1.00 45.97 290 HIS A CA 1
ATOM 2271 C C . HIS A 1 290 ? 14.925 -0.886 15.036 1.00 45.97 290 HIS A C 1
ATOM 2273 O O . HIS A 1 290 ? 14.000 -0.098 14.836 1.00 45.97 290 HIS A O 1
ATOM 2279 N N . ASP A 1 291 ? 15.577 -0.954 16.199 1.00 52.59 291 ASP A N 1
ATOM 2280 C CA . ASP A 1 291 ? 15.222 -0.143 17.368 1.00 52.59 291 ASP A CA 1
ATOM 2281 C C . ASP A 1 291 ? 15.445 1.355 17.100 1.00 52.59 291 ASP A C 1
ATOM 2283 O O . ASP A 1 291 ? 14.561 2.173 17.353 1.00 52.59 291 ASP A O 1
ATOM 2287 N N . VAL A 1 292 ? 16.576 1.722 16.484 1.00 49.56 292 VAL A N 1
ATOM 2288 C CA . VAL A 1 292 ? 16.889 3.118 16.120 1.00 49.56 292 VAL A CA 1
ATOM 2289 C C . VAL A 1 292 ? 15.960 3.654 15.020 1.00 49.56 292 VAL A C 1
ATOM 2291 O O . VAL A 1 292 ? 15.558 4.817 15.064 1.00 49.56 292 VAL A O 1
ATOM 2294 N N . LEU A 1 293 ? 15.580 2.828 14.037 1.00 49.22 293 LEU A N 1
ATOM 2295 C CA . LEU A 1 293 ? 14.612 3.205 12.995 1.00 49.22 293 LEU A CA 1
ATOM 2296 C C . LEU A 1 293 ? 13.214 3.459 13.574 1.00 49.22 293 LEU A C 1
ATOM 2298 O O . LEU A 1 293 ? 12.544 4.408 13.164 1.00 49.22 293 LEU A O 1
ATOM 2302 N N . TYR A 1 294 ? 12.782 2.643 14.536 1.00 51.31 294 TYR A N 1
ATOM 2303 C CA . TYR A 1 294 ? 11.509 2.835 15.225 1.00 51.31 29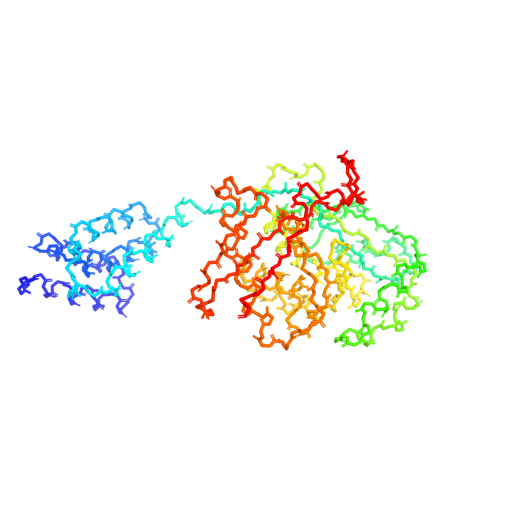4 TYR A CA 1
ATOM 2304 C C . TYR A 1 294 ? 11.516 4.113 16.082 1.00 51.31 294 TYR A C 1
ATOM 2306 O O . TYR A 1 294 ? 10.598 4.929 15.984 1.00 51.31 294 TYR A O 1
ATOM 2314 N N . GLU A 1 295 ? 12.582 4.337 16.858 1.00 56.72 295 GLU A N 1
ATOM 2315 C CA . GLU A 1 295 ? 12.800 5.566 17.638 1.00 56.72 295 GLU A CA 1
ATOM 2316 C C . GLU A 1 295 ? 12.792 6.824 16.748 1.00 56.72 295 GLU A C 1
ATOM 2318 O O . GLU A 1 295 ? 12.208 7.854 17.094 1.00 56.72 295 GLU A O 1
ATOM 2323 N N . PHE A 1 296 ? 13.373 6.731 15.550 1.00 53.69 296 PHE A N 1
ATOM 2324 C CA . PHE A 1 296 ? 13.352 7.805 14.562 1.00 53.69 296 PHE A CA 1
ATOM 2325 C C . PHE A 1 296 ? 11.951 8.068 13.989 1.00 53.69 296 PHE A C 1
ATOM 2327 O O . PHE A 1 296 ? 11.586 9.218 13.726 1.00 53.69 296 PHE A O 1
ATOM 2334 N N . HIS A 1 297 ? 11.142 7.024 13.809 1.00 51.12 297 HIS A N 1
ATOM 2335 C CA . HIS A 1 297 ? 9.772 7.182 13.337 1.00 51.12 297 HIS A CA 1
ATOM 2336 C C . HIS A 1 297 ? 8.894 7.897 14.378 1.00 51.12 297 HIS A C 1
ATOM 2338 O O . HIS A 1 297 ? 8.092 8.760 14.005 1.00 51.12 297 HIS A O 1
ATOM 2344 N N . GLU A 1 298 ? 9.098 7.611 15.671 1.00 51.47 298 GLU A N 1
ATOM 2345 C CA . GLU A 1 298 ? 8.490 8.351 16.787 1.00 51.47 298 GLU A CA 1
ATOM 2346 C C . GLU A 1 298 ? 8.930 9.829 16.774 1.00 51.47 298 GLU A C 1
ATOM 2348 O O . GLU A 1 298 ? 8.091 10.728 16.878 1.00 51.47 298 GLU A O 1
ATOM 2353 N N . PHE A 1 299 ? 10.218 10.102 16.532 1.00 53.62 299 PHE A N 1
ATOM 2354 C CA . PHE A 1 299 ? 10.748 11.461 16.362 1.00 53.62 299 PHE A CA 1
ATOM 2355 C C . PHE A 1 299 ? 10.115 12.223 15.184 1.00 53.62 299 PHE A C 1
ATOM 2357 O O . PHE A 1 299 ? 9.707 13.368 15.363 1.00 53.62 299 PHE A O 1
ATOM 2364 N N . GLN A 1 300 ? 9.992 11.621 13.995 1.00 48.34 300 GLN A N 1
ATOM 2365 C CA . GLN A 1 300 ? 9.366 12.271 12.830 1.00 48.34 300 GLN A CA 1
ATOM 2366 C C . GLN A 1 300 ? 7.909 12.660 13.112 1.00 48.34 300 GLN A C 1
ATOM 2368 O O . GLN A 1 300 ? 7.476 13.757 12.759 1.00 48.34 300 GLN A O 1
ATOM 2373 N N . CYS A 1 301 ? 7.164 11.796 13.804 1.00 43.62 301 CYS A N 1
ATOM 2374 C CA . CYS A 1 301 ? 5.808 12.106 14.249 1.00 43.62 301 CYS A CA 1
ATOM 2375 C C . CYS A 1 301 ? 5.787 13.296 15.224 1.00 43.62 301 CYS A C 1
ATOM 2377 O O . CYS A 1 301 ? 4.958 14.191 15.072 1.00 43.62 301 CYS A O 1
ATOM 2379 N N . LEU A 1 302 ? 6.730 13.368 16.170 1.00 47.16 302 LEU A N 1
ATOM 2380 C CA . LEU A 1 302 ? 6.858 14.495 17.103 1.00 47.16 302 LEU A CA 1
ATOM 2381 C C . LEU A 1 302 ? 7.266 15.802 16.395 1.00 47.16 302 LEU A C 1
ATOM 2383 O O . LEU A 1 302 ? 6.644 16.839 16.627 1.00 47.16 302 LEU A O 1
ATOM 2387 N N . ALA A 1 303 ? 8.236 15.764 15.480 1.00 46.34 303 ALA A N 1
ATOM 2388 C CA . ALA A 1 303 ? 8.733 16.925 14.731 1.00 46.34 303 ALA A CA 1
ATOM 2389 C C . ALA A 1 303 ? 7.711 17.518 13.753 1.00 46.34 303 ALA A C 1
ATOM 2391 O O . ALA A 1 303 ? 7.704 18.722 13.513 1.00 46.34 303 ALA A O 1
ATOM 2392 N N . LEU A 1 304 ? 6.803 16.699 13.221 1.00 43.94 304 LEU A N 1
ATOM 2393 C CA . LEU A 1 304 ? 5.680 17.182 12.415 1.00 43.94 304 LEU A CA 1
ATOM 2394 C C . LEU A 1 304 ? 4.565 17.816 13.265 1.00 43.94 304 LEU A C 1
ATOM 2396 O O . LEU A 1 304 ? 3.725 18.536 12.725 1.00 43.94 304 LEU A O 1
ATOM 2400 N N . THR A 1 305 ? 4.550 17.568 14.579 1.00 37.41 305 THR A N 1
ATOM 2401 C CA . THR A 1 305 ? 3.534 18.096 15.510 1.00 37.41 305 THR A CA 1
ATOM 2402 C C . THR A 1 305 ? 4.006 19.294 16.336 1.00 37.41 305 THR A C 1
ATOM 2404 O O . THR A 1 305 ? 3.174 20.099 16.758 1.00 37.41 305 THR A O 1
ATOM 2407 N N . TRP A 1 306 ? 5.316 19.466 16.532 1.00 39.59 306 TRP A N 1
ATOM 2408 C CA . TRP A 1 306 ? 5.911 20.559 17.305 1.00 39.59 306 TRP A CA 1
ATOM 2409 C C . TRP A 1 306 ? 6.945 21.344 16.494 1.00 39.59 306 TRP A C 1
ATOM 2411 O O . TRP A 1 306 ? 7.656 20.792 15.667 1.00 39.59 306 TRP A O 1
ATOM 2421 N N . ASN A 1 307 ? 7.050 22.653 16.740 1.00 50.84 307 ASN A N 1
ATOM 2422 C CA . ASN A 1 307 ? 8.084 23.496 16.133 1.00 50.84 307 ASN A CA 1
ATOM 2423 C C . ASN A 1 307 ? 9.406 23.293 16.889 1.00 50.84 307 ASN A C 1
ATOM 2425 O O . ASN A 1 307 ? 9.686 23.998 17.862 1.00 50.84 307 ASN A O 1
ATOM 2429 N N . ILE A 1 308 ? 10.156 22.265 16.500 1.00 51.81 308 ILE A N 1
ATOM 2430 C CA . ILE A 1 308 ? 11.408 21.868 17.149 1.00 51.81 308 ILE A CA 1
ATOM 2431 C C . ILE A 1 308 ? 12.558 22.673 16.524 1.00 51.81 308 ILE A C 1
ATOM 2433 O O . ILE A 1 308 ? 12.693 22.698 15.304 1.00 51.81 308 ILE A O 1
ATOM 2437 N N . GLY A 1 309 ? 13.342 23.380 17.346 1.00 58.16 309 GLY A N 1
ATOM 2438 C CA . GLY A 1 309 ? 14.517 24.143 16.891 1.00 58.16 309 GLY A CA 1
ATOM 2439 C C . GLY A 1 309 ? 15.700 23.247 16.497 1.00 58.16 309 GLY A C 1
ATOM 2440 O O . GLY A 1 309 ? 15.555 22.035 16.409 1.00 58.16 309 GLY A O 1
ATOM 2441 N N . ASP A 1 310 ? 16.891 23.827 16.321 1.00 64.44 310 ASP A N 1
ATOM 2442 C CA . ASP A 1 310 ? 18.076 23.131 15.775 1.00 64.44 310 ASP A CA 1
ATOM 2443 C C . ASP A 1 310 ? 18.681 22.041 16.693 1.00 64.44 310 ASP A C 1
ATOM 2445 O O . ASP A 1 310 ? 19.675 21.406 16.339 1.00 64.44 310 ASP A O 1
ATOM 2449 N N . SER A 1 311 ? 18.121 21.810 17.884 1.00 63.50 311 SER A N 1
ATOM 2450 C CA . SER A 1 311 ? 18.485 20.681 18.744 1.00 63.50 311 SER A CA 1
ATOM 2451 C C . SER A 1 311 ? 17.354 20.268 19.688 1.00 63.50 311 SER A C 1
ATOM 2453 O O . SER A 1 311 ? 16.514 21.087 20.076 1.00 63.50 311 SER A O 1
ATOM 2455 N N . MET A 1 312 ? 17.329 18.992 20.087 1.00 62.94 312 MET A N 1
ATOM 2456 C CA . MET A 1 312 ? 16.405 18.488 21.108 1.00 62.94 312 MET A CA 1
ATOM 2457 C C . MET A 1 312 ? 16.937 17.262 21.854 1.00 62.94 312 MET A C 1
ATOM 2459 O O . MET A 1 312 ? 17.764 16.513 21.340 1.00 62.94 312 MET A O 1
ATOM 2463 N N . GLN A 1 313 ? 16.414 17.029 23.059 1.00 64.38 313 GLN A N 1
ATOM 2464 C CA . GLN A 1 313 ? 16.597 15.768 23.776 1.00 64.38 313 GLN A CA 1
ATOM 2465 C C . GLN A 1 313 ? 15.406 14.848 23.509 1.00 64.38 313 GLN A C 1
ATOM 2467 O O . GLN A 1 313 ? 14.257 15.247 23.698 1.00 64.38 313 GLN A O 1
ATOM 2472 N N . PHE A 1 314 ? 15.685 13.620 23.087 1.00 56.53 314 PHE A N 1
ATOM 2473 C CA . PHE A 1 314 ? 14.689 12.574 22.885 1.00 56.53 314 PHE A CA 1
ATOM 2474 C C . PHE A 1 314 ? 14.945 11.448 23.880 1.00 56.53 314 PHE A C 1
ATOM 2476 O O . PHE A 1 314 ? 15.986 10.796 23.829 1.00 56.53 314 PHE A O 1
ATOM 2483 N N . SER A 1 315 ? 14.005 11.221 24.792 1.00 59.28 315 SER A N 1
ATOM 2484 C CA . SER A 1 315 ? 14.060 10.089 25.716 1.00 59.28 315 SER A CA 1
ATOM 2485 C C . SER A 1 315 ? 13.276 8.923 25.126 1.00 59.28 315 SER A C 1
ATOM 2487 O O . SER A 1 315 ? 12.045 8.947 25.112 1.00 59.28 315 SER A O 1
ATOM 2489 N N . SER A 1 316 ? 13.994 7.911 24.647 1.00 48.66 316 SER A N 1
ATOM 2490 C CA . SER A 1 316 ? 13.397 6.689 24.123 1.00 48.66 316 SER A CA 1
ATOM 2491 C C . SER A 1 316 ? 12.739 5.897 25.242 1.00 48.66 316 SER A C 1
ATOM 2493 O O . SER A 1 316 ? 13.337 5.637 26.288 1.00 48.66 316 SER A O 1
ATOM 2495 N N . LYS A 1 317 ? 11.506 5.456 25.000 1.00 48.81 317 LYS A N 1
ATOM 2496 C CA . LYS A 1 317 ? 10.779 4.562 25.911 1.00 48.81 317 LYS A CA 1
ATOM 2497 C C . LYS A 1 317 ? 11.167 3.091 25.739 1.00 48.81 317 LYS A C 1
ATOM 2499 O O . LYS A 1 317 ? 10.783 2.278 26.573 1.00 48.81 317 LYS A O 1
ATOM 2504 N N . ILE A 1 318 ? 11.905 2.758 24.677 1.00 46.50 318 ILE A N 1
ATOM 2505 C CA . ILE A 1 318 ? 12.293 1.386 24.320 1.00 46.50 318 ILE A CA 1
ATOM 2506 C C . ILE A 1 318 ? 13.686 1.081 24.856 1.00 46.50 318 ILE A C 1
ATOM 2508 O O . ILE A 1 318 ? 13.854 0.174 25.668 1.00 46.50 318 ILE A O 1
ATOM 2512 N N . SER A 1 319 ? 14.680 1.879 24.467 1.00 52.69 319 SER A N 1
ATOM 2513 C CA . SER A 1 319 ? 16.049 1.734 24.969 1.00 52.69 319 SER A CA 1
ATOM 2514 C C . SER A 1 319 ? 16.227 2.323 26.371 1.00 52.69 319 SER A C 1
ATOM 2516 O O . SER A 1 319 ? 17.242 2.071 27.023 1.00 52.69 319 SER A O 1
ATOM 2518 N N . ASN A 1 320 ? 15.244 3.095 26.855 1.00 61.88 320 ASN A N 1
ATOM 2519 C CA . ASN A 1 320 ? 15.315 3.868 28.098 1.00 61.88 320 ASN A CA 1
ATOM 2520 C C . ASN A 1 320 ? 16.539 4.808 28.138 1.00 61.88 320 ASN A C 1
ATOM 2522 O O . ASN A 1 320 ? 17.053 5.138 29.208 1.00 61.88 320 ASN A O 1
ATOM 2526 N N . GLN A 1 321 ? 17.022 5.209 26.959 1.00 59.00 321 GLN A N 1
ATOM 2527 C CA . GLN A 1 321 ? 18.133 6.133 26.775 1.00 59.00 321 GLN A CA 1
ATOM 2528 C C . GLN A 1 321 ? 17.622 7.515 26.393 1.00 59.00 321 GLN A C 1
ATOM 2530 O O . GLN A 1 321 ? 16.548 7.670 25.813 1.00 59.00 321 GLN A O 1
ATOM 2535 N N . THR A 1 322 ? 18.410 8.538 26.717 1.00 60.62 322 THR A N 1
ATOM 2536 C CA . THR A 1 322 ? 18.167 9.896 26.228 1.00 60.62 322 THR A CA 1
ATOM 2537 C C . THR A 1 322 ? 19.231 10.259 25.213 1.00 60.62 322 THR A C 1
ATOM 2539 O O . THR A 1 322 ? 20.421 10.235 25.515 1.00 60.62 322 THR A O 1
ATOM 2542 N N . TYR A 1 323 ? 18.775 10.599 24.018 1.00 58.75 323 TYR A N 1
ATOM 2543 C CA . TYR A 1 323 ? 19.591 11.001 22.888 1.00 58.75 323 TYR A CA 1
ATOM 2544 C C . TYR A 1 323 ? 19.588 12.517 22.774 1.00 58.75 323 TYR A C 1
ATOM 2546 O O . TYR A 1 323 ? 18.556 13.162 22.989 1.00 58.75 323 TYR A O 1
ATOM 2554 N N . LEU A 1 324 ? 20.736 13.080 22.406 1.00 61.66 324 LEU A N 1
ATOM 2555 C CA . LEU A 1 324 ? 20.819 14.466 21.969 1.00 61.66 324 LEU A CA 1
ATOM 2556 C C . LEU A 1 324 ? 20.784 14.483 20.442 1.00 61.66 324 LEU A C 1
ATOM 2558 O O . LEU A 1 324 ? 21.634 13.886 19.783 1.00 61.66 324 LEU A O 1
ATOM 2562 N N . LEU A 1 325 ? 19.780 15.149 19.884 1.00 59.75 325 LEU A N 1
ATOM 2563 C CA . LEU A 1 325 ? 19.622 15.314 18.450 1.00 59.75 325 LEU A CA 1
ATOM 2564 C C . LEU A 1 325 ? 20.035 16.728 18.086 1.00 59.75 325 LEU A C 1
ATOM 2566 O O . LEU A 1 325 ? 19.472 17.689 18.610 1.00 59.75 325 LEU A O 1
ATOM 2570 N N . ASN A 1 326 ? 20.977 16.841 17.158 1.00 59.69 326 ASN A N 1
ATOM 2571 C CA . ASN A 1 326 ? 21.442 18.116 16.634 1.00 59.69 326 ASN A CA 1
ATOM 2572 C C . ASN A 1 326 ? 21.147 18.191 15.137 1.00 59.69 326 ASN A C 1
ATOM 2574 O O . ASN A 1 326 ? 21.438 17.256 14.382 1.00 59.69 326 ASN A O 1
ATOM 2578 N N . LEU A 1 327 ? 20.578 19.315 14.712 1.00 57.22 327 LEU A N 1
ATOM 2579 C CA . LEU A 1 327 ? 20.312 19.607 13.319 1.00 57.22 327 LEU A CA 1
ATOM 2580 C C . LEU A 1 327 ? 21.534 20.245 12.664 1.00 57.22 327 LEU A C 1
ATOM 2582 O O . LEU A 1 327 ? 21.984 21.325 13.038 1.00 57.22 327 LEU A O 1
ATOM 2586 N N . TYR A 1 328 ? 22.044 19.594 11.627 1.00 52.19 328 TYR A N 1
ATOM 2587 C CA . TYR A 1 328 ? 23.149 20.073 10.815 1.00 52.19 328 TYR A CA 1
ATOM 2588 C C . TYR A 1 328 ? 22.635 20.553 9.465 1.00 52.19 328 TYR A C 1
ATOM 2590 O O . TYR A 1 328 ? 22.332 19.774 8.559 1.00 52.19 328 TYR A O 1
ATOM 2598 N N . HIS A 1 329 ? 22.602 21.868 9.285 1.00 53.62 329 HIS A N 1
ATOM 2599 C CA . HIS A 1 329 ? 22.391 22.460 7.971 1.00 53.62 329 HIS A CA 1
ATOM 2600 C C . HIS A 1 329 ? 23.641 22.236 7.115 1.00 53.62 329 HIS A C 1
ATOM 2602 O O . HIS A 1 329 ? 24.670 22.889 7.282 1.00 53.62 329 HIS A O 1
ATOM 2608 N N . CYS A 1 330 ? 23.584 21.256 6.213 1.00 44.44 330 CYS A N 1
ATOM 2609 C CA . CYS A 1 330 ? 24.680 21.001 5.291 1.00 44.44 330 CYS A CA 1
ATOM 2610 C C . CYS A 1 330 ? 24.645 22.063 4.174 1.00 44.44 330 CYS A C 1
ATOM 2612 O O . CYS A 1 330 ? 23.667 22.163 3.431 1.00 44.44 330 CYS A O 1
ATOM 2614 N N . GLY A 1 331 ? 25.726 22.831 4.014 1.00 43.34 331 GLY A N 1
ATOM 2615 C CA . GLY A 1 331 ? 25.827 23.900 3.005 1.00 43.34 331 GLY A CA 1
ATOM 2616 C C . GLY A 1 331 ? 25.943 23.422 1.549 1.00 43.34 331 GLY A C 1
ATOM 2617 O O . GLY A 1 331 ? 26.406 24.158 0.683 1.00 43.34 331 GLY A O 1
ATOM 2618 N N . ARG A 1 332 ? 25.600 22.159 1.255 1.00 40.38 332 ARG A N 1
ATOM 2619 C CA . ARG A 1 332 ? 25.685 21.565 -0.092 1.00 40.38 332 ARG A CA 1
ATOM 2620 C C . ARG A 1 332 ? 24.375 21.608 -0.879 1.00 40.38 332 ARG A C 1
ATOM 2622 O O . ARG A 1 332 ? 24.402 21.272 -2.058 1.00 40.38 332 ARG A O 1
ATOM 2629 N N . PHE A 1 333 ? 23.269 22.018 -0.257 1.00 47.69 333 PHE A N 1
ATOM 2630 C CA . PHE A 1 333 ? 21.928 21.968 -0.850 1.00 47.69 333 PHE A CA 1
ATOM 2631 C C . PHE A 1 333 ? 21.092 23.175 -0.407 1.00 47.69 333 PHE A C 1
ATOM 2633 O O . PHE A 1 333 ? 20.043 23.019 0.206 1.00 47.69 333 PHE A O 1
ATOM 2640 N N . GLU A 1 334 ? 21.590 24.389 -0.648 1.00 44.34 334 GLU A N 1
ATOM 2641 C CA . GLU A 1 334 ? 21.006 25.621 -0.091 1.00 44.34 334 GLU A CA 1
ATOM 2642 C C . GLU A 1 334 ? 19.952 26.283 -0.988 1.00 44.34 334 GLU A C 1
ATOM 2644 O O . GLU A 1 334 ? 19.291 27.218 -0.544 1.00 44.34 334 GLU A O 1
ATOM 2649 N N . THR A 1 335 ? 19.768 25.829 -2.234 1.00 47.53 335 THR A N 1
ATOM 2650 C CA . THR A 1 335 ? 18.904 26.539 -3.192 1.00 47.53 335 THR A CA 1
ATOM 2651 C C . THR A 1 335 ? 17.532 25.864 -3.314 1.00 47.53 335 THR A C 1
ATOM 2653 O O . THR A 1 335 ? 17.448 24.751 -3.846 1.00 47.53 335 THR A O 1
ATOM 2656 N N . PRO A 1 336 ? 16.438 26.515 -2.866 1.00 40.25 336 PRO A N 1
ATOM 2657 C CA . PRO A 1 336 ? 15.088 25.986 -3.021 1.00 40.25 336 PRO A CA 1
ATOM 2658 C C . PRO A 1 336 ? 14.765 25.710 -4.495 1.00 40.25 336 PRO A C 1
ATOM 2660 O O . PRO A 1 336 ? 14.884 26.598 -5.339 1.00 40.25 336 PRO A O 1
ATOM 2663 N N . GLY A 1 337 ? 14.345 24.480 -4.802 1.00 40.22 337 GLY A N 1
ATOM 2664 C CA . GLY A 1 337 ? 13.990 24.047 -6.162 1.00 40.22 337 GLY A CA 1
ATOM 2665 C C . GLY A 1 337 ? 15.005 23.125 -6.845 1.00 40.22 337 GLY A C 1
ATOM 2666 O O . GLY A 1 337 ? 14.711 22.600 -7.919 1.00 40.22 337 GLY A O 1
ATOM 2667 N N . GLU A 1 338 ? 16.164 22.863 -6.239 1.00 40.75 338 GLU A N 1
ATOM 2668 C CA . GLU A 1 338 ? 17.047 21.787 -6.696 1.00 40.75 338 GLU A CA 1
ATOM 2669 C C . GLU A 1 338 ? 16.508 20.413 -6.277 1.00 40.75 338 GLU A C 1
ATOM 2671 O O . GLU A 1 338 ? 15.993 20.238 -5.175 1.00 40.75 338 GLU A O 1
ATOM 2676 N N . ALA A 1 339 ? 16.693 19.399 -7.129 1.00 36.47 339 ALA A N 1
ATOM 2677 C CA . ALA A 1 339 ? 16.207 18.029 -6.909 1.00 36.47 339 ALA A CA 1
ATOM 2678 C C . ALA A 1 339 ? 16.781 17.323 -5.658 1.00 36.47 339 ALA A C 1
ATOM 2680 O O . ALA A 1 339 ? 16.424 16.181 -5.390 1.00 36.47 339 ALA A O 1
ATOM 2681 N N . ARG A 1 340 ? 17.702 17.971 -4.931 1.00 36.47 340 ARG A N 1
ATOM 2682 C CA . ARG A 1 340 ? 18.344 17.476 -3.702 1.00 36.47 340 ARG A CA 1
ATOM 2683 C C . ARG A 1 340 ? 18.279 18.487 -2.544 1.00 36.47 340 ARG A C 1
ATOM 2685 O O . ARG A 1 340 ? 19.016 18.337 -1.577 1.00 36.47 340 ARG A O 1
ATOM 2692 N N . PHE A 1 341 ? 17.454 19.534 -2.656 1.00 39.94 341 PHE A N 1
ATOM 2693 C CA . PHE A 1 341 ? 17.266 20.532 -1.599 1.00 39.94 341 PHE A CA 1
ATOM 2694 C C . PHE A 1 341 ? 16.576 19.900 -0.381 1.00 39.94 341 PHE A C 1
ATOM 2696 O O . PHE A 1 341 ? 15.392 19.571 -0.443 1.00 39.94 341 PHE A O 1
ATOM 2703 N N . ASN A 1 342 ? 17.309 19.754 0.726 1.00 46.12 342 ASN A N 1
ATOM 2704 C CA . ASN A 1 342 ? 16.762 19.289 1.998 1.00 46.12 342 ASN A CA 1
ATOM 2705 C C . ASN A 1 342 ? 16.511 20.489 2.925 1.00 46.12 342 ASN A C 1
ATOM 2707 O O . ASN A 1 342 ? 17.421 20.969 3.603 1.00 46.12 342 ASN A O 1
ATOM 2711 N N . GLN A 1 343 ? 15.258 20.947 2.973 1.00 42.66 343 GLN A N 1
ATOM 2712 C CA . GLN A 1 343 ? 14.836 22.078 3.811 1.00 42.66 343 GLN A CA 1
ATOM 2713 C C . GLN A 1 343 ? 14.939 21.815 5.323 1.00 42.66 343 GLN A C 1
ATOM 2715 O O . GLN A 1 343 ? 14.857 22.755 6.107 1.00 42.66 343 GLN A O 1
ATOM 2720 N N . PHE A 1 344 ? 15.114 20.555 5.730 1.00 45.53 344 PHE A N 1
ATOM 2721 C CA . PHE A 1 344 ? 15.133 20.125 7.126 1.00 45.53 344 PHE A CA 1
ATOM 2722 C C . PHE A 1 344 ? 16.517 19.698 7.612 1.00 45.53 344 PHE A C 1
ATOM 2724 O O . PHE A 1 344 ? 16.604 19.222 8.730 1.00 45.53 344 PHE A O 1
ATOM 2731 N N . GLY A 1 345 ? 17.575 19.857 6.805 1.00 50.06 345 GLY A N 1
ATOM 2732 C CA . GLY A 1 345 ? 18.962 19.528 7.162 1.00 50.06 345 GLY A CA 1
ATOM 2733 C C . GLY A 1 345 ? 19.217 18.058 7.552 1.00 50.06 345 GLY A C 1
ATOM 2734 O O . GLY A 1 345 ? 18.398 17.167 7.332 1.00 50.06 345 GLY A O 1
ATOM 2735 N N . LEU A 1 346 ? 20.418 17.780 8.056 1.00 49.41 346 LEU A N 1
ATOM 2736 C CA . LEU A 1 346 ? 20.884 16.457 8.478 1.00 49.41 346 LEU A CA 1
ATOM 2737 C C . LEU A 1 346 ? 20.764 16.341 10.001 1.00 49.41 346 LEU A C 1
ATOM 2739 O O . LEU A 1 346 ? 21.412 17.100 10.709 1.00 49.41 346 LEU A O 1
ATOM 2743 N N . TRP A 1 347 ? 19.997 15.385 10.518 1.00 51.28 347 TRP A N 1
ATOM 2744 C CA . TRP A 1 347 ? 19.913 15.158 11.963 1.00 51.28 347 TRP A CA 1
ATOM 2745 C C . TRP A 1 347 ? 20.950 14.130 12.404 1.00 51.28 347 TRP A C 1
ATOM 2747 O O . TRP A 1 347 ? 20.980 13.012 11.893 1.00 51.28 347 TRP A O 1
ATOM 2757 N N . ILE A 1 348 ? 21.799 14.509 13.357 1.00 51.47 348 ILE A N 1
ATOM 2758 C CA . ILE A 1 348 ? 22.790 13.614 13.957 1.00 51.47 348 ILE A CA 1
ATOM 2759 C C . ILE A 1 348 ? 22.308 13.240 15.355 1.00 51.47 348 ILE A C 1
ATOM 2761 O O . ILE A 1 348 ? 22.044 14.112 16.184 1.00 51.47 348 ILE A O 1
ATOM 2765 N N . PHE A 1 349 ? 22.197 11.934 15.593 1.00 48.66 349 PHE A N 1
ATOM 2766 C CA . PHE A 1 349 ? 21.945 11.370 16.912 1.00 48.66 349 PHE A CA 1
ATOM 2767 C C . PHE A 1 349 ? 23.276 11.173 17.624 1.00 48.66 349 PHE A C 1
ATOM 2769 O O . PHE A 1 349 ? 24.086 10.329 17.239 1.00 48.66 349 PHE A O 1
ATOM 2776 N N . GLU A 1 350 ? 23.491 11.940 18.681 1.00 54.09 350 GLU A N 1
ATOM 2777 C CA . GLU A 1 350 ? 24.567 11.685 19.622 1.00 54.09 350 GLU A CA 1
ATOM 2778 C C . GLU A 1 350 ? 24.016 10.758 20.708 1.00 54.09 350 GLU A C 1
ATOM 2780 O O . GLU A 1 350 ? 23.085 11.102 21.445 1.00 54.09 350 GLU A O 1
ATOM 2785 N N . GLY A 1 351 ? 24.549 9.535 20.746 1.00 49.31 351 GLY A N 1
ATOM 2786 C CA . GLY A 1 351 ? 24.209 8.563 21.778 1.00 49.31 351 GLY A CA 1
ATOM 2787 C C . GLY A 1 351 ? 24.597 9.058 23.179 1.00 49.31 351 GLY A C 1
ATOM 2788 O O . GLY A 1 351 ? 25.443 9.947 23.308 1.00 49.31 351 GLY A O 1
ATOM 2789 N N . PRO A 1 352 ? 23.996 8.489 24.237 1.00 50.09 352 PRO A N 1
ATOM 2790 C CA . PRO A 1 352 ? 24.417 8.758 25.608 1.00 50.09 352 PRO A CA 1
ATOM 2791 C C . PRO A 1 352 ? 25.908 8.417 25.772 1.00 50.09 352 PRO A C 1
ATOM 2793 O O . PRO A 1 352 ? 26.369 7.390 25.269 1.00 50.09 352 PRO A O 1
ATOM 2796 N N . ALA A 1 353 ? 26.649 9.312 26.431 1.00 45.56 353 ALA A N 1
ATOM 2797 C CA . ALA A 1 353 ? 28.080 9.155 26.705 1.00 45.56 353 ALA A CA 1
ATOM 2798 C C . ALA A 1 353 ? 28.395 7.957 27.611 1.00 45.56 353 ALA A C 1
ATOM 2800 O O . ALA A 1 353 ? 27.578 7.671 28.520 1.00 45.56 353 ALA A O 1
#

Foldseek 3Di:
DDPQLVVLQVQLVVCVVVVNLVSNLVSLVVSCVVPNELVSLLSNLVSCVVVVNLVSSLVSLVVSVVPDDPPPVRDPVSVVSSVVSNVVSVCVVPVPLAAFPPDKWKKKFQFADPDPVVLQVLQCPDPQWHDPSQWIDGPPALAIKGKDKAFDDVVVLVLLCVLCPPPPNPVCNVVSVPGGIIIMIMPRDPVRSPGRGFLLSRQLVVLLSCLSSCVSRVGQWMQGPVQRFIDGSVLSVVLNPPPDSVSSSVSSVCSSPPLPDPDWDWPPPVSRPDATETEPDDDDDSVVVVVVVVQVVVVSVVVVVDVDPQWDWDQDPPVSFIWIKGFDADPPAPDPPDPPRHPRGYIYTDGDD

Secondary structure (DSSP, 8-state):
--HHHHHHHHHHHHHHHTT-HHHHHHHHHHHHHHS--HHHHHHHHHHHHHTT-HHHHHHHHHHHHHT----TTS-HHHHHHHHHHHHHHHHHHS----S---S-EEEEEEE--S-HHHHHHHHHTSSSEEE-SSEEEETT-S-EEEEEEEEPPHHHHHHHHHHTTTSGGGGGHHHHHH--EEEEEEES-TT-TTT---HHHHHHHHHHHHHHHHHHHT-SEEEETTTTEEEEHHHHHHHHTSSSHHHHHHHHHHHHS-SS---S-----GGGTPPP-----SS--HHHHHHHHHHHHHHHHHHHHS---SEEEEE-SSS--EEEEEEE--TT--STTSTT--TT-EEEEE---

Radius of gyration: 26.16 Å; chains: 1; bounding box: 61×45×73 Å

pLDDT: mean 71.22, std 19.99, range [27.94, 98.0]